Protein AF-A0A932DLP7-F1 (afdb_monomer)

Solvent-accessible surface area (backbone atoms only — not comparable to full-atom values): 13556 Å² total; per-residue (Å²): 136,81,79,80,58,64,69,58,54,54,52,51,51,52,52,53,52,51,52,51,51,54,50,54,59,55,58,71,73,50,57,70,72,57,52,52,51,51,50,51,51,50,52,62,72,65,51,74,86,67,74,68,81,69,73,77,69,66,77,50,87,76,89,66,70,76,40,69,65,71,87,50,63,60,15,23,23,24,28,38,20,37,74,95,52,72,75,40,82,43,27,8,14,30,36,40,44,44,96,88,66,51,67,30,37,39,28,36,31,73,52,45,76,41,67,88,34,87,92,49,36,61,57,35,38,34,35,22,57,49,97,50,92,69,64,77,42,44,25,76,42,67,57,63,80,59,37,66,64,85,48,99,76,38,58,78,22,48,28,32,36,30,35,54,77,60,91,68,65,71,76,54,47,41,47,62,34,92,79,48,65,71,48,43,52,33,49,31,33,35,20,21,11,49,43,45,100,84,49,50,46,51,67,42,45,29,32,27,66,42,70,59,97,35,46,75,45,62,50,58,80,56,90,81,57,77,90,43,37,37,13,9,35,28,24,30,66,52,43,30,20,36,38,51,65,76

Radius of gyration: 26.4 Å; Cα contacts (8 Å, |Δi|>4): 492; chains: 1; bounding box: 72×60×68 Å

Mean predicted aligned error: 11.77 Å

Sequence (246 aa):
MRPLNTLFIARALIAVLAVVALGLAGLSFLPAPALRSLVWIWLGLTTPHGRVAVRPDPPPTILAPRGPLPTGPGGVLEWAQNAGAPYQPRGCGFFLRLSNGAVIGVTTAHSVGDLGDPANTVERFAFGIVNSEGYLATFDTLYGPPGVPRTGDDLTVDFVLLRPDSPVDASLVLTPDPRGAPQPGERVSLFSGLGDSTGAPPVLAGTVQSVSATAVWALMDGSLYPGGMSGSPLVSQYTGQVVGMA

Structure (mmCIF, N/CA/C/O backbone):
data_AF-A0A932DLP7-F1
#
_entry.id   AF-A0A932DLP7-F1
#
loop_
_atom_site.group_PDB
_atom_site.id
_atom_site.type_symbol
_atom_site.label_atom_id
_atom_site.label_alt_id
_atom_site.label_comp_id
_atom_site.label_asym_id
_atom_site.label_entity_id
_atom_site.label_seq_id
_atom_site.pdbx_PDB_ins_code
_atom_site.Cartn_x
_atom_site.Cartn_y
_atom_site.Cartn_z
_atom_site.occupancy
_atom_site.B_iso_or_equiv
_atom_site.auth_seq_id
_atom_site.auth_comp_id
_atom_site.auth_asym_id
_atom_site.auth_atom_id
_atom_site.pdbx_PDB_model_num
ATOM 1 N N . MET A 1 1 ? 51.358 36.846 -43.756 1.00 55.31 1 MET A N 1
ATOM 2 C CA . MET A 1 1 ? 50.863 36.574 -42.388 1.00 55.31 1 MET A CA 1
ATOM 3 C C . MET A 1 1 ? 51.403 37.659 -41.468 1.00 55.31 1 MET A C 1
ATOM 5 O O . MET A 1 1 ? 52.612 37.837 -41.439 1.00 55.31 1 MET A O 1
ATOM 9 N N . ARG A 1 2 ? 50.544 38.452 -40.810 1.00 56.84 2 ARG A N 1
ATOM 10 C CA . ARG A 1 2 ? 50.999 39.459 -39.833 1.00 56.84 2 ARG A CA 1
ATOM 11 C C . ARG A 1 2 ? 51.282 38.753 -38.498 1.00 56.84 2 ARG A C 1
ATOM 13 O O . ARG A 1 2 ? 50.441 37.951 -38.095 1.00 56.84 2 ARG A O 1
ATOM 20 N N . PRO A 1 3 ? 52.421 39.005 -37.831 1.00 69.25 3 PRO A N 1
ATOM 21 C CA . PRO A 1 3 ? 52.702 38.405 -36.532 1.00 69.25 3 PRO A CA 1
ATOM 22 C C . PRO A 1 3 ? 51.660 38.874 -35.509 1.00 69.25 3 PRO A C 1
ATOM 24 O O . PRO A 1 3 ? 51.338 40.064 -35.451 1.00 69.25 3 PRO A O 1
ATOM 27 N N . LEU A 1 4 ? 51.108 37.937 -34.730 1.00 66.19 4 LEU A N 1
ATOM 28 C CA . LEU A 1 4 ? 50.216 38.263 -33.618 1.00 66.19 4 LEU A CA 1
ATOM 29 C C . LEU A 1 4 ? 50.974 39.183 -32.652 1.00 66.19 4 LEU A C 1
ATOM 31 O O . LEU A 1 4 ? 52.077 38.860 -32.215 1.00 66.19 4 LEU A O 1
ATOM 35 N N . ASN A 1 5 ? 50.390 40.337 -32.339 1.00 82.88 5 ASN A N 1
ATOM 36 C CA . ASN A 1 5 ? 51.001 41.326 -31.463 1.00 82.88 5 ASN A CA 1
ATOM 37 C C . ASN A 1 5 ? 51.067 40.765 -30.031 1.00 82.88 5 ASN A C 1
ATOM 39 O O . ASN A 1 5 ? 50.069 40.752 -29.313 1.00 82.88 5 ASN A O 1
ATOM 43 N N . THR A 1 6 ? 52.236 40.286 -29.615 1.00 79.94 6 THR A N 1
ATOM 44 C CA . THR A 1 6 ? 52.493 39.707 -28.284 1.00 79.94 6 THR A CA 1
ATOM 45 C C . THR A 1 6 ? 52.115 40.653 -27.144 1.00 79.94 6 THR A C 1
ATOM 47 O O . THR A 1 6 ? 51.658 40.198 -26.097 1.00 79.94 6 THR A O 1
ATOM 50 N N . LEU A 1 7 ? 52.195 41.970 -27.364 1.00 83.25 7 LEU A N 1
ATOM 51 C CA . LEU A 1 7 ? 51.753 42.978 -26.400 1.00 83.25 7 LEU A CA 1
ATOM 52 C C . LEU A 1 7 ? 50.230 42.954 -26.191 1.00 83.25 7 LEU A C 1
ATOM 54 O O . LEU A 1 7 ? 49.750 43.173 -25.080 1.00 83.25 7 LEU A O 1
ATOM 58 N N . PHE A 1 8 ? 49.464 42.674 -27.248 1.00 83.19 8 PHE A N 1
ATOM 59 C CA . PHE A 1 8 ? 48.008 42.551 -27.169 1.00 83.19 8 PHE A CA 1
ATOM 60 C C . PHE A 1 8 ? 47.603 41.300 -26.379 1.00 83.19 8 PHE A C 1
ATOM 62 O O . PHE A 1 8 ? 46.741 41.385 -25.509 1.00 83.19 8 PHE A O 1
ATOM 69 N N . ILE A 1 9 ? 48.286 40.171 -26.607 1.00 82.94 9 ILE A N 1
ATOM 70 C CA . ILE A 1 9 ? 48.051 38.920 -25.866 1.00 82.94 9 ILE A CA 1
ATOM 71 C C . ILE A 1 9 ? 48.357 39.108 -24.377 1.00 82.94 9 ILE A C 1
ATOM 73 O O . ILE A 1 9 ? 47.543 38.740 -23.534 1.00 82.94 9 ILE A O 1
ATOM 77 N N . ALA A 1 10 ? 49.495 39.725 -24.046 1.00 85.00 10 ALA A N 1
ATOM 78 C CA . ALA A 1 10 ? 49.877 39.968 -22.657 1.00 85.00 10 ALA A CA 1
ATOM 79 C C . ALA A 1 10 ? 48.859 40.861 -21.928 1.00 85.00 10 ALA A C 1
ATOM 81 O O . ALA A 1 10 ? 48.459 40.555 -20.807 1.00 85.00 10 ALA A O 1
ATOM 82 N N . ARG A 1 11 ? 48.378 41.931 -22.576 1.00 86.69 11 ARG A N 1
ATOM 83 C CA . ARG A 1 11 ? 47.350 42.818 -22.004 1.00 86.69 11 ARG A CA 1
ATOM 84 C C . ARG A 1 11 ? 46.012 42.110 -21.815 1.00 86.69 11 ARG A C 1
ATOM 86 O O . ARG A 1 11 ? 45.386 42.288 -20.774 1.00 86.69 11 ARG A O 1
ATOM 93 N N . ALA A 1 12 ? 45.597 41.298 -22.786 1.00 84.44 12 ALA A N 1
ATOM 94 C CA . ALA A 1 12 ? 44.379 40.504 -22.676 1.00 84.44 12 ALA A CA 1
ATOM 95 C C . ALA A 1 12 ? 44.473 39.493 -21.522 1.00 84.44 12 ALA A C 1
ATOM 97 O O . ALA A 1 12 ? 43.547 39.390 -20.722 1.00 84.44 12 ALA A O 1
ATOM 98 N N . LEU A 1 13 ? 45.611 38.809 -21.379 1.00 87.06 13 LEU A N 1
ATOM 99 C CA . LEU A 1 13 ? 45.831 37.847 -20.301 1.00 87.06 13 LEU A CA 1
ATOM 100 C C . LEU A 1 13 ? 45.807 38.518 -18.921 1.00 87.06 13 LEU A C 1
ATOM 102 O O . LEU A 1 13 ? 45.138 38.027 -18.016 1.00 87.06 13 LEU A O 1
ATOM 106 N N . ILE A 1 14 ? 46.485 39.660 -18.768 1.00 88.69 14 ILE A N 1
ATOM 107 C CA . ILE A 1 14 ? 46.484 40.428 -17.513 1.00 88.69 14 ILE A CA 1
ATOM 108 C C . ILE A 1 14 ? 45.064 40.883 -17.158 1.00 88.69 14 ILE A C 1
ATOM 110 O O . ILE A 1 14 ? 44.655 40.752 -16.006 1.00 88.69 14 ILE A O 1
ATOM 114 N N . ALA A 1 15 ? 44.294 41.368 -18.136 1.00 85.69 15 ALA A N 1
ATOM 115 C CA . ALA A 1 15 ? 42.910 41.778 -17.912 1.00 85.69 15 ALA A CA 1
ATOM 116 C C . ALA A 1 15 ? 42.029 40.604 -17.452 1.00 85.69 15 ALA A C 1
ATOM 118 O O . ALA A 1 15 ? 41.269 40.748 -16.496 1.00 85.69 15 ALA A O 1
ATOM 119 N N . VAL A 1 16 ? 42.169 39.426 -18.071 1.00 86.88 16 VAL A N 1
ATOM 120 C CA . VAL A 1 16 ? 41.437 38.214 -17.664 1.00 86.88 16 VAL A CA 1
ATOM 121 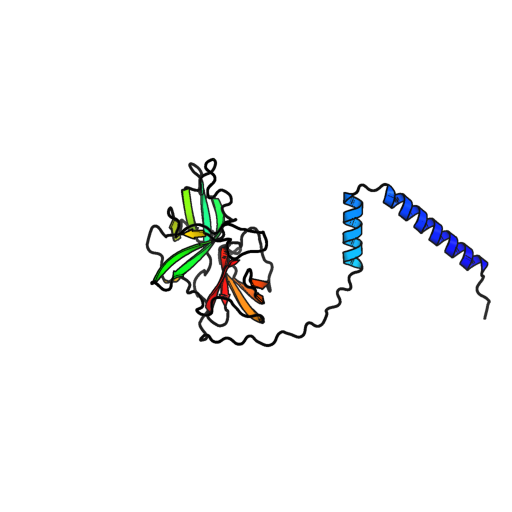C C . VAL A 1 16 ? 41.808 37.799 -16.240 1.00 86.88 16 VAL A C 1
ATOM 123 O O . VAL A 1 16 ? 40.920 37.555 -15.425 1.00 86.88 16 VAL A O 1
ATOM 126 N N . LEU A 1 17 ? 43.101 37.772 -15.906 1.00 86.00 17 LEU A N 1
ATOM 127 C CA . LEU A 1 17 ? 43.562 37.410 -14.563 1.00 86.00 17 LEU A CA 1
ATOM 128 C C . LEU A 1 17 ? 43.058 38.389 -13.494 1.00 86.00 17 LEU A C 1
ATOM 130 O O . LEU A 1 17 ? 42.655 37.954 -12.416 1.00 86.00 17 LEU A O 1
ATOM 134 N N . ALA A 1 18 ? 43.018 39.690 -13.796 1.00 84.50 18 ALA A N 1
ATOM 135 C CA . ALA A 1 18 ? 42.479 40.699 -12.887 1.00 84.50 18 ALA A CA 1
ATOM 136 C C . ALA A 1 18 ? 40.979 40.494 -12.614 1.00 84.50 18 ALA A C 1
ATOM 138 O O . ALA A 1 18 ? 40.544 40.579 -11.466 1.00 84.50 18 ALA A O 1
ATOM 139 N N . VAL A 1 19 ? 40.192 40.162 -13.644 1.00 85.06 19 VAL A N 1
ATOM 140 C CA . VAL A 1 19 ? 38.758 39.859 -13.495 1.00 85.06 19 VAL A CA 1
ATOM 141 C C . VAL A 1 19 ? 38.542 38.597 -12.656 1.00 85.06 19 VAL A C 1
ATOM 143 O O . VAL A 1 19 ? 37.695 38.597 -11.764 1.00 85.06 19 VAL A O 1
ATOM 146 N N . VAL A 1 20 ? 39.334 37.543 -12.882 1.00 83.69 20 VAL A N 1
ATOM 147 C CA . VAL A 1 20 ? 39.264 36.304 -12.087 1.00 83.69 20 VAL A CA 1
ATOM 148 C C . VAL A 1 20 ? 39.596 36.575 -10.619 1.00 83.69 20 VAL A C 1
ATOM 150 O O . VAL A 1 20 ? 38.863 36.132 -9.736 1.00 83.69 20 VAL A O 1
ATOM 153 N N . ALA A 1 21 ? 40.656 37.338 -10.344 1.00 83.31 21 ALA A N 1
ATOM 154 C CA . ALA A 1 21 ? 41.057 37.676 -8.981 1.00 83.31 21 ALA A CA 1
ATOM 155 C C . ALA A 1 21 ? 39.978 38.484 -8.239 1.00 83.31 21 ALA A C 1
ATOM 157 O O . ALA A 1 21 ? 39.668 38.179 -7.087 1.00 83.31 21 ALA A O 1
ATOM 158 N N . LEU A 1 22 ? 39.358 39.465 -8.905 1.00 84.75 22 LEU A N 1
ATOM 159 C CA . LEU A 1 22 ? 38.244 40.237 -8.343 1.00 84.75 22 LEU A CA 1
ATOM 160 C C . LEU A 1 22 ? 37.016 39.359 -8.069 1.00 84.75 22 LEU A C 1
ATOM 162 O O . LEU A 1 22 ? 36.380 39.508 -7.026 1.00 84.75 22 LEU A O 1
ATOM 166 N N . GLY A 1 23 ? 36.710 38.413 -8.960 1.00 78.75 23 GLY A N 1
ATOM 167 C CA . GLY A 1 23 ? 35.638 37.439 -8.752 1.00 78.75 23 GLY A CA 1
ATOM 168 C C . GLY A 1 23 ? 35.880 36.561 -7.522 1.00 78.75 23 GLY A C 1
ATOM 169 O O . GLY A 1 23 ? 34.995 36.427 -6.678 1.00 78.75 23 GLY A O 1
ATOM 170 N N . LEU A 1 24 ? 37.094 36.022 -7.376 1.00 78.50 24 LEU A N 1
ATOM 171 C CA . LEU A 1 24 ? 37.479 35.192 -6.229 1.00 78.50 24 LEU A CA 1
ATOM 172 C C . LEU A 1 24 ? 37.442 35.970 -4.905 1.00 78.50 24 LEU A C 1
ATOM 174 O O . LEU A 1 24 ? 36.955 35.443 -3.905 1.00 78.50 24 LEU A O 1
ATOM 178 N N . ALA A 1 25 ? 37.886 37.230 -4.903 1.00 81.06 25 ALA A N 1
ATOM 179 C CA . ALA A 1 25 ? 37.789 38.102 -3.734 1.00 81.06 25 ALA A CA 1
ATOM 180 C C . ALA A 1 25 ? 36.327 38.415 -3.366 1.00 81.06 25 ALA A C 1
ATOM 182 O O . ALA A 1 25 ? 35.976 38.416 -2.191 1.00 81.06 25 ALA A O 1
ATOM 183 N N . GLY A 1 26 ? 35.442 38.617 -4.347 1.00 77.12 26 GLY A N 1
ATOM 184 C CA . GLY A 1 26 ? 34.006 38.782 -4.094 1.00 77.12 26 GLY A CA 1
ATOM 185 C C . GLY A 1 26 ? 33.363 37.531 -3.484 1.00 77.12 26 GLY A C 1
ATOM 186 O O . GLY A 1 26 ? 32.574 37.628 -2.544 1.00 77.12 26 GLY A O 1
ATOM 187 N N . LEU A 1 27 ? 33.756 36.346 -3.960 1.00 72.31 27 LEU A N 1
ATOM 188 C CA . LEU A 1 27 ? 33.288 35.052 -3.451 1.00 72.31 27 LEU A CA 1
ATOM 189 C C . LEU A 1 27 ? 33.653 34.816 -1.977 1.00 72.31 27 LEU A C 1
ATOM 191 O O . LEU A 1 27 ? 32.876 34.180 -1.268 1.00 72.31 27 LEU A O 1
ATOM 195 N N . SER A 1 28 ? 34.773 35.360 -1.484 1.00 74.94 28 SER A N 1
ATOM 196 C CA . SER A 1 28 ? 35.167 35.217 -0.073 1.00 74.94 28 SER A CA 1
ATOM 197 C C . SER A 1 28 ? 34.323 36.031 0.915 1.00 74.94 28 SER A C 1
ATOM 199 O O . SER A 1 28 ? 34.391 35.772 2.113 1.00 74.94 28 SER A O 1
ATOM 201 N N . PHE A 1 29 ? 33.508 36.979 0.437 1.00 78.31 29 PHE A N 1
ATOM 202 C CA . PHE A 1 29 ? 32.575 37.746 1.276 1.00 78.31 29 PHE A CA 1
ATOM 203 C C . PHE A 1 29 ? 31.168 37.139 1.331 1.00 78.31 29 PHE A C 1
ATOM 205 O O . PHE A 1 29 ? 30.297 37.661 2.028 1.00 78.31 29 PHE A O 1
ATOM 212 N N . LEU A 1 30 ? 30.918 36.045 0.607 1.00 75.62 30 LEU A N 1
ATOM 213 C CA . LEU A 1 30 ? 29.622 35.382 0.634 1.00 75.62 30 LEU A CA 1
ATOM 214 C C . LEU A 1 30 ? 29.455 34.556 1.920 1.00 75.62 30 LEU A C 1
ATOM 216 O O . LEU A 1 30 ? 30.376 33.845 2.327 1.00 75.62 30 LEU A O 1
ATOM 220 N N . PRO A 1 31 ? 28.265 34.576 2.547 1.00 79.44 31 PRO A N 1
ATOM 221 C CA . PRO A 1 31 ? 27.983 33.699 3.673 1.00 79.44 31 PRO A CA 1
ATOM 222 C C . PRO A 1 31 ? 28.019 32.230 3.218 1.00 79.44 31 PRO A C 1
ATOM 224 O O . PRO A 1 31 ? 27.618 31.898 2.100 1.00 79.44 31 PRO A O 1
ATOM 227 N N . ALA A 1 32 ? 28.449 31.326 4.104 1.00 75.25 32 ALA A N 1
ATOM 228 C CA . ALA A 1 32 ? 28.561 29.885 3.841 1.00 75.25 32 ALA A CA 1
ATOM 229 C C . ALA A 1 32 ? 27.367 29.235 3.088 1.00 75.25 32 ALA A C 1
ATOM 231 O O . ALA A 1 32 ? 27.620 28.433 2.184 1.00 75.25 32 ALA A O 1
ATOM 232 N N . PRO A 1 33 ? 26.082 29.555 3.369 1.00 67.88 33 PRO A N 1
ATOM 233 C CA . PRO A 1 33 ? 24.958 29.014 2.592 1.00 67.88 33 PRO A CA 1
ATOM 234 C C . PRO A 1 33 ? 24.927 29.466 1.119 1.00 67.88 33 PRO A C 1
ATOM 236 O O . PRO A 1 33 ? 24.528 28.690 0.247 1.00 67.88 33 PRO A O 1
ATOM 239 N N . ALA A 1 34 ? 25.385 30.682 0.808 1.00 69.50 34 ALA A N 1
ATOM 240 C CA . ALA A 1 34 ? 25.452 31.185 -0.565 1.00 69.50 34 ALA A CA 1
ATOM 241 C C . ALA A 1 34 ? 26.578 30.503 -1.361 1.00 69.50 34 ALA A C 1
ATOM 243 O O . ALA A 1 34 ? 26.366 30.094 -2.502 1.00 69.50 34 ALA A O 1
ATOM 244 N N . LEU A 1 35 ? 27.738 30.282 -0.728 1.00 67.62 35 LEU A N 1
ATOM 245 C CA . LEU A 1 35 ? 28.832 29.487 -1.301 1.00 67.62 35 LEU A CA 1
ATOM 246 C C . LEU A 1 35 ? 28.391 28.048 -1.600 1.00 67.62 35 LEU A C 1
ATOM 248 O O . LEU A 1 35 ? 28.647 27.546 -2.691 1.00 67.62 35 LEU A O 1
ATOM 252 N N . ARG A 1 36 ? 27.660 27.406 -0.678 1.00 65.38 36 ARG A N 1
ATOM 253 C CA . ARG A 1 36 ? 27.093 26.063 -0.901 1.00 65.38 36 ARG A CA 1
ATOM 254 C C . ARG A 1 36 ? 26.144 26.032 -2.101 1.00 65.38 36 ARG A C 1
ATOM 256 O O . ARG A 1 36 ? 26.234 25.119 -2.912 1.00 65.38 36 ARG A O 1
ATOM 263 N N . SER A 1 37 ? 25.280 27.035 -2.241 1.00 68.56 37 SER A N 1
ATOM 264 C CA . SER A 1 37 ? 24.320 27.119 -3.352 1.00 68.56 37 SER A CA 1
ATOM 265 C C . SER A 1 37 ? 25.015 27.281 -4.710 1.00 68.56 37 SER A C 1
ATOM 267 O O . SER A 1 37 ? 24.650 26.614 -5.674 1.00 68.56 37 SER A O 1
ATOM 269 N N . LEU A 1 38 ? 26.065 28.105 -4.783 1.00 70.81 38 LEU A N 1
ATOM 270 C CA . LEU A 1 38 ? 26.861 28.280 -6.004 1.00 70.81 38 LEU A CA 1
ATOM 271 C C . LEU A 1 38 ? 27.639 27.018 -6.384 1.00 70.81 38 LEU A C 1
ATOM 273 O O . LEU A 1 38 ? 27.713 26.685 -7.564 1.00 70.81 38 LEU A O 1
ATOM 277 N N . VAL A 1 39 ? 28.173 26.294 -5.397 1.00 71.81 39 VAL A N 1
ATOM 278 C CA . VAL A 1 39 ? 28.826 24.995 -5.612 1.00 71.81 39 VAL A CA 1
ATOM 279 C C . VAL A 1 39 ? 27.833 23.988 -6.198 1.00 71.81 39 VAL A C 1
ATOM 281 O O . VAL A 1 39 ? 28.157 23.351 -7.196 1.00 71.81 39 VAL A O 1
ATOM 284 N N . TRP A 1 40 ? 26.608 23.903 -5.668 1.00 66.12 40 TRP A N 1
ATOM 285 C CA . TRP A 1 40 ? 25.555 23.038 -6.219 1.00 66.12 40 TRP A CA 1
ATOM 286 C C . TRP A 1 40 ? 25.142 23.417 -7.644 1.00 66.12 40 TRP A C 1
ATOM 288 O O . TRP A 1 40 ? 25.010 22.535 -8.489 1.00 66.12 40 TRP A O 1
ATOM 298 N N . ILE A 1 41 ? 24.994 24.712 -7.941 1.00 69.19 41 ILE A N 1
ATOM 299 C CA . ILE A 1 41 ? 24.690 25.195 -9.298 1.00 69.19 41 ILE A CA 1
ATOM 300 C C . ILE A 1 41 ? 25.826 24.833 -10.261 1.00 69.19 41 ILE A C 1
ATOM 302 O O . ILE A 1 41 ? 25.576 24.337 -11.357 1.00 69.19 41 ILE A O 1
ATOM 306 N N . TRP A 1 42 ? 27.079 25.033 -9.855 1.00 64.75 42 TRP A N 1
ATOM 307 C CA . TRP A 1 42 ? 28.239 24.725 -10.688 1.00 64.75 42 TRP A CA 1
ATOM 308 C C . TRP A 1 42 ? 28.410 23.216 -10.918 1.00 64.75 42 TRP A C 1
ATOM 310 O O . TRP A 1 42 ? 28.645 22.797 -12.049 1.00 64.75 42 TRP A O 1
ATOM 320 N N . LEU A 1 43 ? 28.210 22.383 -9.891 1.00 63.97 43 LEU A N 1
ATOM 321 C CA . LEU A 1 43 ? 28.152 20.920 -10.023 1.00 63.97 43 LEU A CA 1
ATOM 322 C C . LEU A 1 43 ? 26.988 20.465 -10.918 1.00 63.97 43 LEU A C 1
ATOM 324 O O . LEU A 1 43 ? 27.165 19.555 -11.726 1.00 63.97 43 LEU A O 1
ATOM 328 N N . GLY A 1 44 ? 25.827 21.119 -10.842 1.00 58.03 44 GLY A N 1
ATOM 329 C CA . GLY A 1 44 ? 24.681 20.841 -11.715 1.00 58.03 44 GLY A CA 1
ATOM 330 C C . GLY A 1 44 ? 24.914 21.228 -13.180 1.00 58.03 44 GLY A C 1
ATOM 331 O O . GLY A 1 44 ? 24.435 20.543 -14.076 1.00 58.03 44 GLY A O 1
ATOM 332 N N . LEU A 1 45 ? 25.683 22.291 -13.435 1.00 62.31 45 LEU A N 1
ATOM 333 C CA . LEU A 1 45 ? 26.016 22.762 -14.787 1.00 62.31 45 LEU A CA 1
ATOM 334 C C . LEU A 1 45 ? 27.197 22.014 -15.424 1.00 62.31 45 LEU A C 1
ATOM 336 O O . LEU A 1 45 ? 27.315 21.993 -16.648 1.00 62.31 45 LEU A O 1
ATOM 340 N N . THR A 1 46 ? 28.090 21.433 -14.618 1.00 56.88 46 THR A N 1
ATOM 341 C CA . THR A 1 46 ? 29.301 20.740 -15.097 1.00 56.88 46 THR A CA 1
ATOM 342 C C . THR A 1 46 ? 29.182 19.226 -15.096 1.00 56.88 46 THR A C 1
ATOM 344 O O . THR A 1 46 ? 30.007 18.567 -15.728 1.00 56.88 46 THR A O 1
ATOM 347 N N . THR A 1 47 ? 28.162 18.657 -14.448 1.00 50.62 47 THR A N 1
ATOM 348 C CA . THR A 1 47 ? 27.828 17.247 -14.638 1.00 50.62 47 THR A CA 1
ATOM 349 C C . THR A 1 47 ? 27.322 17.079 -16.064 1.00 50.62 47 THR A C 1
ATOM 351 O O . THR A 1 47 ? 26.246 17.585 -16.400 1.00 50.62 47 THR A O 1
ATOM 354 N N . PRO A 1 48 ? 28.057 16.367 -16.939 1.00 50.69 48 PRO A N 1
ATOM 355 C CA . PRO A 1 48 ? 27.502 16.003 -18.221 1.00 50.69 48 PRO A CA 1
ATOM 356 C C . PRO A 1 48 ? 26.230 15.228 -17.900 1.00 50.69 48 PRO A C 1
ATOM 358 O O . PRO A 1 48 ? 26.294 14.173 -17.270 1.00 50.69 48 PRO A O 1
ATOM 361 N N . HIS A 1 49 ? 25.075 15.705 -18.360 1.00 50.59 49 HIS A N 1
ATOM 362 C CA . HIS A 1 49 ? 23.897 14.856 -18.530 1.00 50.59 49 HIS A CA 1
ATOM 363 C C . HIS A 1 49 ? 24.164 13.905 -19.706 1.00 50.59 49 HIS A C 1
ATOM 365 O O . HIS A 1 49 ? 23.390 13.799 -20.658 1.00 50.59 49 HIS A O 1
ATOM 371 N N . GLY A 1 50 ? 25.327 13.249 -19.671 1.00 46.97 50 GLY A N 1
ATOM 372 C CA . GLY A 1 50 ? 25.641 12.110 -20.483 1.00 46.97 50 GLY A CA 1
ATOM 373 C C . GLY A 1 50 ? 24.622 11.078 -20.079 1.00 46.97 50 GLY A C 1
ATOM 374 O O . GLY A 1 50 ? 24.735 10.457 -19.025 1.00 46.97 50 GLY A O 1
ATOM 375 N N . ARG A 1 51 ? 23.595 10.941 -20.915 1.00 49.91 51 ARG A N 1
ATOM 376 C CA . ARG A 1 51 ? 22.814 9.723 -21.016 1.00 49.91 51 ARG A CA 1
ATOM 377 C C . ARG A 1 51 ? 23.829 8.620 -21.278 1.00 49.91 51 ARG A C 1
ATOM 379 O O . ARG A 1 51 ? 24.147 8.326 -22.427 1.00 49.91 51 ARG A O 1
ATOM 386 N N . VAL A 1 52 ? 24.391 8.050 -20.213 1.00 51.81 52 VAL A N 1
ATOM 387 C CA . VAL A 1 52 ? 24.922 6.700 -20.281 1.00 51.81 52 VAL A CA 1
ATOM 388 C C . VAL A 1 52 ? 23.745 5.924 -20.835 1.00 51.81 52 VAL A C 1
ATOM 390 O O . VAL A 1 52 ? 22.668 5.934 -20.238 1.00 51.81 52 VAL A O 1
ATOM 393 N N . ALA A 1 53 ? 23.896 5.391 -22.044 1.00 51.25 53 ALA A N 1
ATOM 394 C CA . ALA A 1 53 ? 22.930 4.464 -22.588 1.00 51.25 53 ALA A CA 1
ATOM 395 C C . ALA A 1 53 ? 22.958 3.261 -21.645 1.00 51.25 53 ALA A C 1
ATOM 397 O O . ALA A 1 53 ? 23.786 2.364 -21.793 1.00 51.25 53 ALA A O 1
ATOM 398 N N . VAL A 1 54 ? 22.138 3.316 -20.595 1.00 59.69 54 VAL A N 1
ATOM 399 C CA . VAL A 1 54 ? 21.930 2.201 -19.689 1.00 59.69 54 VAL A CA 1
ATOM 400 C C . VAL A 1 54 ? 21.358 1.125 -20.586 1.00 59.69 54 VAL A C 1
ATOM 402 O O . VAL A 1 54 ? 20.298 1.304 -21.190 1.00 59.69 54 VAL A O 1
ATOM 405 N N . ARG A 1 55 ? 22.129 0.053 -20.775 1.00 60.88 55 ARG A N 1
ATOM 406 C CA . ARG A 1 55 ? 21.618 -1.132 -21.446 1.00 60.88 55 ARG A CA 1
ATOM 407 C C . ARG A 1 55 ? 20.330 -1.497 -20.705 1.00 60.88 55 ARG A C 1
ATOM 409 O O . ARG A 1 55 ? 20.407 -1.614 -19.485 1.00 60.88 55 ARG A O 1
ATOM 416 N N . PRO A 1 56 ? 19.181 -1.622 -21.391 1.00 65.00 56 PRO A N 1
ATOM 417 C CA . PRO A 1 56 ? 17.963 -2.015 -20.709 1.00 65.00 56 PRO A CA 1
ATOM 418 C C . PRO A 1 56 ? 18.238 -3.330 -19.990 1.00 65.00 56 PRO A C 1
ATOM 420 O O . PRO A 1 56 ? 18.837 -4.241 -20.580 1.00 65.00 56 PRO A O 1
ATOM 423 N N . ASP A 1 57 ? 17.860 -3.385 -18.716 1.00 67.75 57 ASP A N 1
ATOM 424 C CA . ASP A 1 57 ? 17.968 -4.610 -17.942 1.00 67.75 57 ASP A CA 1
ATOM 425 C C . ASP A 1 57 ? 17.252 -5.735 -18.699 1.00 67.75 57 ASP A C 1
ATOM 427 O O . ASP A 1 57 ? 16.259 -5.485 -19.402 1.00 67.75 57 ASP A O 1
ATOM 431 N N . PRO A 1 58 ? 17.772 -6.974 -18.638 1.00 76.50 58 PRO A N 1
ATOM 432 C CA . PRO A 1 58 ? 17.064 -8.096 -19.227 1.00 76.50 58 PRO A CA 1
ATOM 433 C C . PRO A 1 58 ? 15.636 -8.142 -18.661 1.00 76.50 58 PRO A C 1
ATOM 435 O O . PRO A 1 58 ? 15.438 -7.813 -17.489 1.00 76.50 58 PRO A O 1
ATOM 438 N N . PRO A 1 59 ? 14.638 -8.553 -19.464 1.00 81.38 59 PRO A N 1
ATOM 439 C CA . PRO A 1 59 ? 13.279 -8.698 -18.967 1.00 81.38 59 PRO A CA 1
ATOM 440 C C . PRO A 1 59 ? 13.243 -9.572 -17.704 1.00 81.38 59 PRO A C 1
ATOM 442 O O . PRO A 1 59 ? 13.974 -10.569 -17.636 1.00 81.38 59 PRO A O 1
ATOM 445 N N . PRO A 1 60 ? 12.390 -9.243 -16.721 1.00 87.25 60 PRO A N 1
ATOM 446 C CA . PRO A 1 60 ? 12.258 -10.046 -15.515 1.00 87.25 60 PRO A CA 1
ATOM 447 C C . PRO A 1 60 ? 11.780 -11.461 -15.858 1.00 87.25 60 PRO A C 1
ATOM 449 O O . PRO A 1 60 ? 10.960 -11.670 -16.755 1.00 87.25 60 PRO A O 1
ATOM 452 N N . THR A 1 61 ? 12.263 -12.446 -15.106 1.00 90.62 61 THR A N 1
ATOM 453 C CA . THR A 1 61 ? 11.807 -13.837 -15.205 1.00 90.62 61 THR A CA 1
ATOM 454 C C . THR A 1 61 ? 10.687 -14.075 -14.200 1.00 90.62 61 THR A C 1
ATOM 456 O O . THR A 1 61 ? 10.913 -14.520 -13.074 1.00 90.62 61 THR A O 1
ATOM 459 N N . ILE A 1 62 ? 9.452 -13.776 -14.593 1.00 89.69 62 ILE A N 1
ATOM 460 C CA . ILE A 1 62 ? 8.303 -13.896 -13.694 1.00 89.69 62 ILE A CA 1
ATOM 461 C C . ILE A 1 62 ? 7.807 -15.348 -13.653 1.00 89.69 62 ILE A C 1
ATOM 463 O O . ILE A 1 62 ? 7.340 -15.883 -14.654 1.00 89.69 62 ILE A O 1
ATOM 467 N N . LEU A 1 63 ? 7.895 -15.974 -12.475 1.00 87.12 63 LEU A N 1
ATOM 468 C CA . LEU A 1 63 ? 7.488 -17.371 -12.241 1.00 87.12 63 LEU A CA 1
ATOM 469 C C . LEU A 1 63 ? 6.036 -17.526 -11.754 1.00 87.12 63 LEU A C 1
ATOM 471 O O . LEU A 1 63 ? 5.598 -18.634 -11.456 1.00 87.12 63 LEU A O 1
ATOM 475 N N . ALA A 1 64 ? 5.293 -16.424 -11.649 1.00 89.88 64 ALA A N 1
ATOM 476 C CA . ALA A 1 64 ? 3.883 -16.435 -11.281 1.00 89.88 64 ALA A CA 1
ATOM 477 C C . ALA A 1 64 ? 2.982 -16.496 -12.532 1.00 89.88 64 ALA A C 1
ATOM 479 O O . ALA A 1 64 ? 3.409 -16.108 -13.625 1.00 89.88 64 ALA A O 1
ATOM 480 N N . PRO A 1 65 ? 1.727 -16.958 -12.408 1.00 89.00 65 PRO A N 1
ATOM 481 C CA . PRO A 1 65 ? 0.736 -16.809 -13.466 1.00 89.00 65 PRO A CA 1
ATOM 482 C C . PRO A 1 65 ? 0.419 -15.336 -13.732 1.00 89.00 65 PRO A C 1
ATOM 484 O O . PRO A 1 65 ? 0.405 -14.511 -12.819 1.00 89.00 65 PRO A O 1
ATOM 487 N N . ARG A 1 66 ? 0.116 -15.015 -14.990 1.00 94.19 66 ARG A N 1
ATOM 488 C CA . ARG A 1 66 ? -0.423 -13.704 -15.354 1.00 94.19 66 ARG A CA 1
ATOM 489 C C . ARG A 1 66 ? -1.821 -13.531 -14.749 1.00 94.19 66 ARG A C 1
ATOM 491 O O . ARG A 1 66 ? -2.614 -14.471 -14.787 1.00 94.19 66 ARG A O 1
ATOM 498 N N . GLY A 1 67 ? -2.139 -12.332 -14.273 1.00 92.81 67 GLY A N 1
ATOM 499 C CA . GLY A 1 67 ? -3.456 -11.995 -13.731 1.00 92.81 67 GLY A CA 1
ATOM 500 C C . GLY A 1 67 ? -3.953 -10.622 -14.193 1.00 92.81 67 GLY A C 1
ATOM 501 O O . GLY A 1 67 ? -3.181 -9.841 -14.756 1.00 92.81 67 GLY A O 1
ATOM 502 N N . PRO A 1 68 ? -5.257 -10.337 -14.036 1.00 93.69 68 PRO A N 1
ATOM 503 C CA . PRO A 1 68 ? -5.816 -9.027 -14.337 1.00 93.69 68 PRO A CA 1
ATOM 504 C C . PRO A 1 68 ? -5.410 -8.009 -13.268 1.00 93.69 68 PRO A C 1
ATOM 506 O O . PRO A 1 68 ? -5.314 -8.347 -12.091 1.00 93.69 68 PRO A O 1
ATOM 509 N N . LEU A 1 69 ? -5.229 -6.750 -13.667 1.00 92.62 69 LEU A N 1
ATOM 510 C CA . LEU A 1 69 ? -5.099 -5.656 -12.706 1.00 92.62 69 LEU A CA 1
ATOM 511 C C . LEU A 1 69 ? -6.387 -5.504 -11.868 1.00 92.62 69 LEU A C 1
ATOM 513 O O . LEU A 1 69 ? -7.473 -5.803 -12.378 1.00 92.62 69 LEU A O 1
ATOM 517 N N . PRO A 1 70 ? -6.290 -5.008 -10.618 1.00 90.44 70 PRO A N 1
ATOM 518 C CA . PRO A 1 70 ? -7.458 -4.663 -9.815 1.00 90.44 70 PRO A CA 1
ATOM 519 C C . PRO A 1 70 ? -8.391 -3.705 -10.565 1.00 90.44 70 PRO A C 1
ATOM 521 O O . PRO A 1 70 ? -7.938 -2.727 -11.156 1.00 90.44 70 PRO A O 1
ATOM 524 N N . THR A 1 71 ? -9.694 -3.989 -10.545 1.00 85.44 71 THR A N 1
ATOM 525 C CA . THR A 1 71 ? -10.725 -3.151 -11.187 1.00 85.44 71 THR A CA 1
ATOM 526 C C . THR A 1 71 ? -11.298 -2.087 -10.252 1.00 85.44 71 THR A C 1
ATOM 528 O O . THR A 1 71 ? -11.966 -1.166 -10.712 1.00 85.44 71 THR A O 1
ATOM 531 N N . GLY A 1 72 ? -11.092 -2.250 -8.942 1.00 83.00 72 GLY A N 1
ATOM 532 C CA . GLY A 1 72 ? -11.469 -1.283 -7.916 1.00 83.00 72 GLY A CA 1
ATOM 533 C C . GLY A 1 72 ? -10.406 -0.195 -7.714 1.00 83.00 72 GLY A C 1
ATOM 534 O O . GLY A 1 72 ? -9.422 -0.147 -8.451 1.00 83.00 72 GLY A O 1
ATOM 535 N N . PRO A 1 73 ? -10.567 0.657 -6.687 1.00 84.69 73 PRO A N 1
ATOM 536 C CA . PRO A 1 73 ? -9.653 1.771 -6.429 1.00 84.69 73 PRO A CA 1
ATOM 537 C C . PRO A 1 73 ? -8.221 1.308 -6.116 1.00 84.69 73 PRO A C 1
ATOM 539 O O . PRO A 1 73 ? -7.275 2.052 -6.354 1.00 84.69 73 PRO A O 1
ATOM 542 N N . GLY A 1 74 ? -8.044 0.072 -5.631 1.00 87.50 74 GLY A N 1
ATOM 543 C CA . GLY A 1 74 ? -6.747 -0.516 -5.290 1.00 87.50 74 GLY A CA 1
ATOM 544 C C . GLY A 1 74 ? -6.157 0.078 -4.010 1.00 87.50 74 GLY A C 1
ATOM 545 O O . GLY A 1 74 ? -5.966 -0.651 -3.042 1.00 87.50 74 GLY A O 1
ATOM 546 N N . GLY A 1 75 ? -5.930 1.391 -3.993 1.00 93.25 75 GLY A N 1
ATOM 547 C CA . GLY A 1 75 ? -5.576 2.186 -2.820 1.00 93.25 75 GLY A CA 1
ATOM 548 C C . GLY A 1 75 ? -6.733 3.063 -2.340 1.00 93.25 75 GLY A C 1
ATOM 549 O O . GLY A 1 75 ? -7.679 3.345 -3.074 1.00 93.25 75 GLY A O 1
ATOM 550 N N . VAL A 1 76 ? -6.668 3.482 -1.082 1.00 95.06 76 VAL A N 1
ATOM 551 C CA . VAL A 1 76 ? -7.683 4.293 -0.390 1.00 95.06 76 VAL A CA 1
ATOM 552 C C . VAL A 1 76 ? -7.000 5.367 0.449 1.00 95.06 76 VAL A C 1
ATOM 554 O O . VAL A 1 76 ? -5.832 5.225 0.801 1.00 95.06 76 VAL A O 1
ATOM 557 N N . LEU A 1 77 ? -7.697 6.462 0.745 1.00 94.94 77 LEU A N 1
ATOM 558 C CA . LEU A 1 77 ? -7.172 7.532 1.587 1.00 94.94 77 LEU A CA 1
ATOM 559 C C . LEU A 1 77 ? -7.190 7.091 3.055 1.00 94.94 77 LEU A C 1
ATOM 561 O O . LEU A 1 77 ? -8.218 6.619 3.550 1.00 94.94 77 LEU A O 1
ATOM 565 N N . GLU A 1 78 ? -6.068 7.273 3.744 1.00 96.00 78 GLU A N 1
ATOM 566 C CA . GLU A 1 78 ? -5.939 7.049 5.179 1.00 96.00 78 GLU A CA 1
ATOM 567 C C . GLU A 1 78 ? -6.340 8.300 5.957 1.00 96.00 78 GLU A C 1
ATOM 569 O O . GLU A 1 78 ? -5.839 9.403 5.717 1.00 96.00 78 GLU A O 1
ATOM 574 N N . TRP A 1 79 ? -7.175 8.086 6.966 1.00 95.94 79 TRP A N 1
ATOM 575 C CA . TRP A 1 79 ? -7.510 9.050 7.996 1.00 95.94 79 TRP A CA 1
ATOM 576 C C . TRP A 1 79 ? -7.104 8.512 9.363 1.00 95.94 79 TRP A C 1
ATOM 578 O O . TRP A 1 79 ? -7.318 7.337 9.654 1.00 95.94 79 TRP A O 1
ATOM 588 N N . ALA A 1 80 ? -6.607 9.389 10.230 1.00 95.69 80 ALA A N 1
ATOM 589 C CA . ALA A 1 80 ? -6.387 9.079 11.638 1.00 95.69 80 ALA A CA 1
ATOM 590 C C . ALA A 1 80 ? -7.108 10.088 12.527 1.00 95.69 80 ALA A C 1
ATOM 592 O O . ALA A 1 80 ? -7.233 11.268 12.184 1.00 95.69 80 ALA A O 1
ATOM 593 N N . GLN A 1 81 ? -7.576 9.609 13.671 1.00 96.12 81 GLN A N 1
ATOM 594 C CA . GLN A 1 81 ? -8.213 10.399 14.705 1.00 96.12 81 GLN A CA 1
ATOM 595 C C . GLN A 1 81 ? -7.392 10.303 15.985 1.00 96.12 81 GLN A C 1
ATOM 597 O O . GLN A 1 81 ? -7.232 9.223 16.558 1.00 96.12 81 GLN A O 1
ATOM 602 N N . ASN A 1 82 ? -6.911 11.453 16.441 1.00 94.25 82 ASN A N 1
ATOM 603 C CA . ASN A 1 82 ? -6.262 11.588 17.737 1.00 94.25 82 ASN A CA 1
ATOM 604 C C . ASN A 1 82 ? -7.336 11.852 18.810 1.00 94.25 82 ASN A C 1
ATOM 606 O O . ASN A 1 82 ? -8.428 12.336 18.490 1.00 94.25 82 ASN A O 1
ATOM 610 N N . ALA A 1 83 ? -7.034 11.552 20.073 1.00 90.56 83 ALA A N 1
ATOM 611 C CA . ALA A 1 83 ? -7.979 11.685 21.182 1.00 90.56 83 ALA A CA 1
ATOM 612 C C . ALA A 1 83 ? -8.653 13.070 21.229 1.00 90.56 83 ALA A C 1
ATOM 614 O O . ALA A 1 83 ? -7.998 14.108 21.336 1.00 90.56 83 ALA A O 1
ATOM 615 N N . GLY A 1 84 ? -9.986 13.088 21.131 1.00 89.62 84 GLY A N 1
ATOM 616 C CA . GLY A 1 84 ? -10.794 14.315 21.158 1.00 89.62 84 GLY A CA 1
ATOM 617 C C . GLY A 1 84 ? -10.706 15.211 19.910 1.00 89.62 84 GLY A C 1
ATOM 618 O O . GLY A 1 84 ? -11.326 16.274 19.891 1.00 89.62 84 GLY A O 1
ATOM 619 N N . ALA A 1 85 ? -9.979 14.804 18.866 1.00 93.81 85 ALA A N 1
ATOM 620 C CA . ALA A 1 85 ? -9.850 15.531 17.603 1.00 93.81 85 ALA A CA 1
ATOM 621 C C . ALA A 1 85 ? -10.781 14.957 16.511 1.00 93.81 85 ALA A C 1
ATOM 623 O O . ALA A 1 85 ? -11.250 13.822 16.627 1.00 93.81 85 ALA A O 1
ATOM 624 N N . PRO A 1 86 ? -11.077 15.707 15.431 1.00 94.94 86 PRO A N 1
ATOM 625 C CA . PRO A 1 86 ? -11.688 15.132 14.233 1.00 94.94 86 PRO A CA 1
ATOM 626 C C . PRO A 1 86 ? -10.684 14.265 13.455 1.00 94.94 86 PRO A C 1
ATOM 628 O O . PRO A 1 86 ? -9.472 14.410 13.617 1.00 94.94 86 PRO A O 1
ATOM 631 N N . TYR A 1 87 ? -11.191 13.410 12.562 1.00 95.00 87 TYR A N 1
ATOM 632 C CA . TYR A 1 87 ? -10.355 12.693 11.597 1.00 95.00 87 TYR A CA 1
ATOM 633 C C . TYR A 1 87 ? -9.575 13.664 10.705 1.00 95.00 87 TYR A C 1
ATOM 635 O O . TYR A 1 87 ? -10.125 14.644 10.197 1.00 95.00 87 TYR A O 1
ATOM 643 N N . GLN A 1 88 ? -8.305 13.348 10.470 1.00 93.88 88 GLN A N 1
ATOM 644 C CA . GLN A 1 88 ? -7.420 14.079 9.567 1.00 93.88 88 GLN A CA 1
ATOM 645 C C . GLN A 1 88 ? -6.812 13.126 8.537 1.00 93.88 88 GLN A C 1
ATOM 647 O O . GLN A 1 88 ? -6.480 11.996 8.904 1.00 93.88 88 GLN A O 1
ATOM 652 N N . PRO A 1 89 ? -6.645 13.556 7.275 1.00 93.19 89 PRO A N 1
ATOM 653 C CA . PRO A 1 89 ? -5.981 12.737 6.274 1.00 93.19 89 PRO A CA 1
ATOM 654 C C . PRO A 1 89 ? -4.492 12.626 6.619 1.00 93.19 89 PRO A C 1
ATOM 656 O O . PRO A 1 89 ? -3.858 13.625 6.969 1.00 93.19 89 PRO A O 1
ATOM 659 N N . ARG A 1 90 ? -3.940 11.414 6.540 1.00 93.12 90 ARG A N 1
ATOM 660 C CA . ARG A 1 90 ? -2.547 11.116 6.926 1.00 93.12 90 ARG A CA 1
ATOM 661 C C . ARG A 1 90 ? -1.707 10.539 5.794 1.00 93.12 90 ARG A C 1
ATOM 663 O O . ARG A 1 90 ? -0.514 10.813 5.727 1.00 93.12 90 ARG A O 1
ATOM 670 N N . GLY A 1 91 ? -2.330 9.793 4.892 1.00 93.75 91 GLY A N 1
ATOM 671 C CA . GLY A 1 91 ? -1.636 9.084 3.827 1.00 93.75 91 GLY A CA 1
ATOM 672 C C . GLY A 1 91 ? -2.608 8.286 2.974 1.00 93.75 91 GLY A C 1
ATOM 673 O O . GLY A 1 91 ? -3.772 8.655 2.821 1.00 93.75 91 GLY A O 1
ATOM 674 N N . CYS A 1 92 ? -2.134 7.177 2.435 1.00 95.69 92 CYS A N 1
ATOM 675 C CA . CYS A 1 92 ? -2.914 6.183 1.719 1.00 95.69 92 CYS A CA 1
ATOM 676 C C . CYS A 1 92 ? -2.829 4.835 2.438 1.00 95.69 92 CYS A C 1
ATOM 678 O O . CYS A 1 92 ? -1.970 4.607 3.274 1.00 95.69 92 CYS A O 1
ATOM 680 N N . GLY A 1 93 ? -3.702 3.914 2.068 1.00 96.56 93 GLY A N 1
ATOM 681 C CA . GLY A 1 93 ? -3.637 2.533 2.506 1.00 96.56 93 GLY A CA 1
ATOM 682 C C . GLY A 1 93 ? -4.338 1.615 1.522 1.00 96.56 93 GLY A C 1
ATOM 683 O O . GLY A 1 93 ? -4.752 2.032 0.437 1.00 96.56 93 GLY A O 1
ATOM 684 N N . PHE A 1 94 ? -4.480 0.350 1.894 1.00 97.75 94 PHE A N 1
ATOM 685 C CA . PHE A 1 94 ? -5.232 -0.643 1.129 1.00 97.75 94 PHE A CA 1
ATOM 686 C C . PHE A 1 94 ? -5.643 -1.824 2.003 1.00 97.75 94 PHE A C 1
ATOM 688 O O . PHE A 1 94 ? -5.130 -2.018 3.106 1.00 97.75 94 PHE A O 1
ATOM 695 N N . PHE A 1 95 ? -6.568 -2.636 1.494 1.00 98.19 95 PHE A N 1
ATOM 696 C CA . PHE A 1 95 ? -6.950 -3.889 2.132 1.00 98.19 95 PHE A CA 1
ATOM 697 C C . PHE A 1 95 ? -6.195 -5.056 1.507 1.00 98.19 95 PHE A C 1
ATOM 699 O O . PHE A 1 95 ? -6.148 -5.190 0.284 1.00 98.19 95 PHE A O 1
ATOM 706 N N . LEU A 1 96 ? -5.648 -5.936 2.341 1.00 98.00 96 LEU A N 1
ATOM 707 C CA . LEU A 1 96 ? -4.875 -7.095 1.903 1.00 98.00 96 LEU A CA 1
ATOM 708 C C . LEU A 1 96 ? -5.440 -8.381 2.506 1.00 98.00 96 LEU A C 1
ATOM 710 O O . LEU A 1 96 ? -5.696 -8.455 3.710 1.00 98.00 96 LEU A O 1
ATOM 714 N N . ARG A 1 97 ? -5.606 -9.413 1.673 1.00 97.62 97 ARG A N 1
ATOM 715 C CA . ARG A 1 97 ? -5.939 -10.766 2.131 1.00 97.62 97 ARG A CA 1
ATOM 716 C C . ARG A 1 97 ? -4.675 -11.530 2.503 1.00 97.62 97 ARG A C 1
ATOM 718 O O . ARG A 1 97 ? -3.808 -11.758 1.664 1.00 97.62 97 ARG A O 1
ATOM 725 N N . LEU A 1 98 ? -4.603 -11.985 3.745 1.00 95.38 98 LEU A N 1
ATOM 726 C CA . LEU A 1 98 ? -3.547 -12.862 4.234 1.00 95.38 98 LEU A CA 1
ATOM 727 C C . LEU A 1 98 ? -3.779 -14.314 3.792 1.00 95.38 98 LEU A C 1
ATOM 729 O O . LEU A 1 98 ? -4.890 -14.714 3.444 1.00 95.38 98 LEU A O 1
ATOM 733 N N . SER A 1 99 ? -2.730 -15.137 3.856 1.00 93.06 99 SER A N 1
ATOM 734 C CA . SER A 1 99 ? -2.782 -16.558 3.474 1.00 93.06 99 SER A CA 1
ATOM 735 C C . SER A 1 99 ? -3.755 -17.392 4.315 1.00 93.06 99 SER A C 1
ATOM 737 O O . SER A 1 99 ? -4.281 -18.391 3.835 1.00 93.06 99 SER A O 1
ATOM 739 N N . ASN A 1 100 ? -4.038 -16.966 5.549 1.00 94.50 100 ASN A N 1
ATOM 740 C CA . ASN A 1 100 ? -5.049 -17.572 6.419 1.00 94.50 100 ASN A CA 1
ATOM 741 C C . ASN A 1 100 ? -6.487 -17.092 6.117 1.00 94.50 100 ASN A C 1
ATOM 743 O O . ASN A 1 100 ? -7.410 -17.452 6.843 1.00 94.50 100 ASN A O 1
ATOM 747 N N . GLY A 1 101 ? -6.678 -16.263 5.086 1.00 95.69 101 GLY A N 1
ATOM 748 C CA . GLY A 1 101 ? -7.967 -15.704 4.680 1.00 95.69 101 GLY A CA 1
ATOM 749 C C . GLY A 1 101 ? -8.378 -14.424 5.410 1.00 95.69 101 GLY A C 1
ATOM 750 O O . GLY A 1 101 ? -9.364 -13.808 5.006 1.00 95.69 101 GLY A O 1
ATOM 751 N N . ALA A 1 102 ? -7.642 -13.991 6.440 1.00 97.06 102 ALA A N 1
ATOM 752 C CA . ALA A 1 102 ? -7.930 -12.740 7.136 1.00 97.06 102 ALA A CA 1
ATOM 753 C C . ALA A 1 102 ? -7.737 -11.532 6.208 1.00 97.06 102 ALA A C 1
ATOM 755 O O . ALA A 1 102 ? -6.852 -11.532 5.352 1.00 97.06 102 ALA A O 1
ATOM 756 N N . VAL A 1 103 ? -8.549 -10.494 6.402 1.00 98.25 103 VAL A N 1
ATOM 757 C CA . VAL A 1 103 ? -8.421 -9.210 5.705 1.00 98.25 103 VAL A CA 1
ATOM 758 C C . VAL A 1 103 ? -7.925 -8.171 6.699 1.00 98.25 103 VAL A C 1
ATOM 760 O O . VAL A 1 103 ? -8.482 -8.047 7.789 1.00 98.25 103 VAL A O 1
ATOM 763 N N . ILE A 1 104 ? -6.881 -7.442 6.318 1.00 98.25 104 ILE A N 1
ATOM 764 C CA . ILE A 1 104 ? -6.287 -6.372 7.121 1.00 98.25 104 ILE A CA 1
ATOM 765 C C . ILE A 1 104 ? -6.223 -5.075 6.318 1.00 98.25 104 ILE A C 1
ATOM 767 O O . ILE A 1 104 ? -6.155 -5.114 5.089 1.00 98.25 104 ILE A O 1
ATOM 771 N N . GLY A 1 105 ? -6.232 -3.940 7.012 1.00 98.25 105 GLY A N 1
ATOM 772 C CA . GLY A 1 105 ? -5.772 -2.671 6.456 1.00 98.25 105 GLY A CA 1
ATOM 773 C C . GLY A 1 105 ? -4.249 -2.579 6.544 1.00 98.25 105 GLY A C 1
ATOM 774 O O . GLY A 1 105 ? -3.657 -3.069 7.507 1.00 98.25 105 GLY A O 1
ATOM 775 N N . VAL A 1 106 ? -3.620 -1.975 5.543 1.00 97.62 106 VAL A N 1
ATOM 776 C CA . VAL A 1 106 ? -2.174 -1.737 5.486 1.00 97.62 106 VAL A CA 1
ATOM 777 C C . VAL A 1 106 ? -1.938 -0.265 5.154 1.00 97.62 106 VAL A C 1
ATOM 779 O O . VAL A 1 106 ? -2.588 0.262 4.252 1.00 97.62 106 VAL A O 1
ATOM 782 N N . THR A 1 107 ? -1.043 0.382 5.895 1.00 96.06 107 THR A N 1
ATOM 783 C CA . THR A 1 107 ? -0.564 1.760 5.675 1.00 96.06 107 THR A CA 1
ATOM 784 C C . THR A 1 107 ? 0.879 1.898 6.191 1.00 96.06 107 THR A C 1
ATOM 786 O O . THR A 1 107 ? 1.432 0.927 6.718 1.00 96.06 107 THR A O 1
ATOM 789 N N . THR A 1 108 ? 1.509 3.063 6.040 1.00 93.38 108 THR A N 1
ATOM 790 C CA . THR A 1 108 ? 2.841 3.368 6.584 1.00 93.38 108 THR A CA 1
ATOM 791 C C . THR A 1 108 ? 2.785 3.736 8.066 1.00 93.38 108 THR A C 1
ATOM 793 O O . THR A 1 108 ? 1.771 4.195 8.581 1.00 93.38 108 THR A O 1
ATOM 796 N N . ALA A 1 109 ? 3.888 3.534 8.788 1.00 91.62 109 ALA A N 1
ATOM 797 C CA . ALA A 1 109 ? 3.988 3.970 10.181 1.00 91.62 109 ALA A CA 1
ATOM 798 C C . ALA A 1 109 ? 4.252 5.474 10.277 1.00 91.62 109 ALA A C 1
ATOM 800 O O . ALA A 1 109 ? 3.733 6.141 11.170 1.00 91.62 109 ALA A O 1
ATOM 801 N N . HIS A 1 110 ? 5.017 6.035 9.339 1.00 88.69 110 HIS A N 1
ATOM 802 C CA . HIS A 1 110 ? 5.345 7.459 9.366 1.00 88.69 110 HIS A CA 1
ATOM 803 C C . HIS A 1 110 ? 4.162 8.391 9.056 1.00 88.69 110 HIS A C 1
ATOM 805 O O . HIS A 1 110 ? 4.240 9.573 9.398 1.00 88.69 110 HIS A O 1
ATOM 811 N N . SER A 1 111 ? 3.084 7.914 8.416 1.00 87.44 111 SER A N 1
ATOM 812 C CA . SER A 1 111 ? 1.883 8.737 8.182 1.00 87.44 111 SER A CA 1
ATOM 813 C C . SER A 1 111 ? 1.204 9.124 9.503 1.00 87.44 111 SER A C 1
ATOM 815 O O . SER A 1 111 ? 0.585 10.185 9.617 1.00 87.44 111 SER A O 1
ATOM 817 N N . VAL A 1 112 ? 1.408 8.307 10.537 1.00 84.75 112 VAL A N 1
ATOM 818 C CA . VAL A 1 112 ? 0.935 8.500 11.906 1.00 84.75 112 VAL A CA 1
ATOM 819 C C . VAL A 1 112 ? 2.107 8.586 12.877 1.00 84.75 112 VAL A C 1
ATOM 821 O O . VAL A 1 112 ? 2.259 7.769 13.778 1.00 84.75 112 VAL A O 1
ATOM 824 N N . GLY A 1 113 ? 2.930 9.629 12.732 1.00 76.69 113 GLY A N 1
ATOM 825 C CA . GLY A 1 113 ? 4.092 9.864 13.602 1.00 76.69 113 GLY A CA 1
ATOM 826 C C . GLY A 1 113 ? 3.781 9.964 15.106 1.00 76.69 113 GLY A C 1
ATOM 827 O O . GLY A 1 113 ? 4.685 9.803 15.920 1.00 76.69 113 GLY A O 1
ATOM 828 N N . ASP A 1 114 ? 2.513 10.175 15.470 1.00 80.38 114 ASP A N 1
ATOM 829 C CA . ASP A 1 114 ? 2.025 10.193 16.854 1.00 80.38 114 ASP A CA 1
ATOM 830 C C . ASP A 1 114 ? 1.682 8.788 17.402 1.00 80.38 114 ASP A C 1
ATOM 832 O O . ASP A 1 114 ? 1.228 8.642 18.540 1.00 80.38 114 ASP A O 1
ATOM 836 N N . LEU A 1 115 ? 1.832 7.724 16.606 1.00 82.62 115 LEU A N 1
ATOM 837 C CA . LEU A 1 115 ? 1.499 6.368 17.033 1.00 82.62 115 LEU A CA 1
ATOM 838 C C . LEU A 1 115 ? 2.409 5.942 18.194 1.00 82.62 115 LEU A C 1
ATOM 840 O O . LEU A 1 115 ? 3.617 5.771 18.042 1.00 82.62 115 LEU A O 1
ATOM 844 N N . GLY A 1 116 ? 1.805 5.746 19.366 1.00 77.75 116 GLY A N 1
ATOM 845 C CA . GLY A 1 116 ? 2.525 5.447 20.604 1.00 77.75 116 GLY A CA 1
ATOM 846 C C . GLY A 1 116 ? 2.951 6.679 21.410 1.00 77.75 116 GLY A C 1
ATOM 847 O O . GLY A 1 116 ? 3.534 6.501 22.479 1.00 77.75 116 GLY A O 1
ATOM 848 N N . ASP A 1 117 ? 2.632 7.900 20.963 1.00 84.25 117 ASP A N 1
ATOM 849 C CA . ASP A 1 117 ? 2.794 9.115 21.764 1.00 84.25 117 ASP A CA 1
ATOM 850 C C . ASP A 1 117 ? 1.645 9.235 22.792 1.00 84.25 117 ASP A C 1
ATOM 852 O O . ASP A 1 117 ? 0.477 9.414 22.416 1.00 84.25 117 ASP A O 1
ATOM 856 N N . PRO A 1 118 ? 1.928 9.154 24.107 1.00 83.69 118 PRO A N 1
ATOM 857 C CA . PRO A 1 118 ? 0.904 9.308 25.137 1.00 83.69 118 PRO A CA 1
ATOM 858 C C . PRO A 1 118 ? 0.327 10.729 25.218 1.00 83.69 118 PRO A C 1
ATOM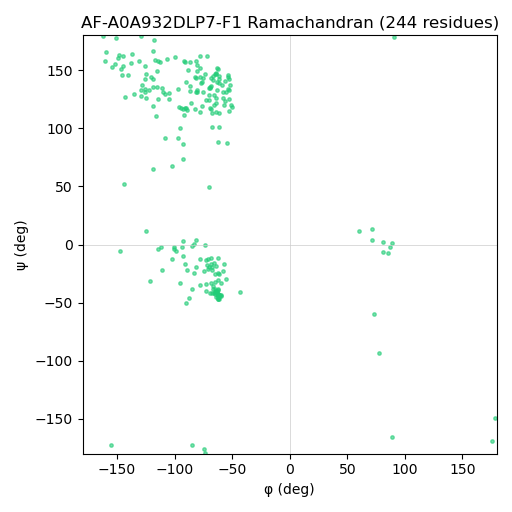 860 O O . PRO A 1 118 ? -0.751 10.907 25.780 1.00 83.69 118 PRO A O 1
ATOM 863 N N . ALA A 1 119 ? 1.018 11.746 24.694 1.00 86.62 119 ALA A N 1
ATOM 864 C CA . ALA A 1 119 ? 0.514 13.117 24.658 1.00 86.62 119 ALA A CA 1
ATOM 865 C C . ALA A 1 119 ? -0.449 13.362 23.487 1.00 86.62 119 ALA A C 1
ATOM 867 O O . ALA A 1 119 ? -1.222 14.320 23.527 1.00 86.62 119 ALA A O 1
ATOM 868 N N . ASN A 1 120 ? -0.406 12.511 22.458 1.00 85.25 120 ASN A N 1
ATOM 869 C CA . ASN A 1 120 ? -1.153 12.699 21.222 1.00 85.25 120 ASN A CA 1
ATOM 870 C C . ASN A 1 120 ? -1.654 11.367 20.645 1.00 85.25 120 ASN A C 1
ATOM 872 O O . ASN A 1 120 ? -1.418 11.023 19.491 1.00 85.25 120 ASN A O 1
ATOM 876 N N . THR A 1 121 ? -2.340 10.590 21.480 1.00 87.88 121 THR A N 1
ATOM 877 C CA . THR A 1 121 ? -2.698 9.209 21.154 1.00 87.88 121 THR A CA 1
ATOM 878 C C . THR A 1 121 ? -3.647 9.135 19.963 1.00 87.88 121 THR A C 1
ATOM 880 O O . THR A 1 121 ? -4.755 9.677 19.997 1.00 87.88 121 THR A O 1
ATOM 883 N N . VAL A 1 122 ? -3.216 8.422 18.922 1.00 91.94 122 VAL A N 1
ATOM 884 C CA . VAL A 1 122 ? -4.093 7.978 17.836 1.00 91.94 122 VAL A CA 1
ATOM 885 C C . VAL A 1 122 ? -5.051 6.930 18.401 1.00 91.94 122 VAL A C 1
ATOM 887 O O . VAL A 1 122 ? -4.616 5.875 18.859 1.00 91.94 122 VAL A O 1
ATOM 890 N N . GLU A 1 123 ? -6.347 7.229 18.390 1.00 93.19 123 GLU A N 1
ATOM 891 C CA . GLU A 1 123 ? -7.394 6.338 18.903 1.00 93.19 123 GLU A CA 1
ATOM 892 C C . GLU A 1 123 ? -8.018 5.494 17.797 1.00 93.19 123 GLU A C 1
ATOM 894 O O . GLU A 1 123 ? -8.444 4.367 18.050 1.00 93.19 123 GLU A O 1
ATOM 899 N N . ARG A 1 124 ? -8.121 6.046 16.580 1.00 96.12 124 ARG A N 1
ATOM 900 C CA . ARG A 1 124 ? -8.797 5.388 15.459 1.00 96.12 124 ARG A CA 1
ATOM 901 C C . ARG A 1 124 ? -8.151 5.707 14.127 1.00 96.12 124 ARG A C 1
ATOM 903 O O . ARG A 1 124 ? -7.645 6.806 13.907 1.00 96.12 124 ARG A O 1
ATOM 910 N N . PHE A 1 125 ? -8.281 4.760 13.215 1.00 97.56 125 PHE A N 1
ATOM 911 C CA . PHE A 1 125 ? -8.005 4.928 11.799 1.00 97.56 125 PHE A CA 1
ATOM 912 C C . PHE A 1 125 ? -9.299 4.774 11.008 1.00 97.56 125 PHE A C 1
ATOM 914 O O . PHE A 1 125 ? -10.246 4.113 11.444 1.00 97.56 125 PHE A O 1
ATOM 921 N N . ALA A 1 126 ? -9.320 5.335 9.807 1.00 97.69 126 ALA A N 1
ATOM 922 C CA . ALA A 1 126 ? -10.355 5.061 8.830 1.00 97.69 126 ALA A CA 1
ATOM 923 C C . ALA A 1 126 ? -9.795 5.095 7.409 1.00 97.69 126 ALA A C 1
ATOM 925 O O . ALA A 1 126 ? -8.906 5.883 7.094 1.00 97.69 126 ALA A O 1
ATOM 926 N N . PHE A 1 127 ? -10.344 4.252 6.541 1.00 97.19 127 PHE A N 1
ATOM 927 C CA . PHE A 1 127 ? -10.042 4.235 5.113 1.00 97.19 127 PHE A CA 1
ATOM 928 C C . PHE A 1 127 ? -11.253 4.715 4.324 1.00 97.19 127 PHE A C 1
ATOM 930 O O . PHE A 1 127 ? -12.374 4.284 4.587 1.00 97.19 127 PHE A O 1
ATOM 937 N N . GLY A 1 128 ? -11.040 5.593 3.344 1.00 94.12 128 GLY A N 1
ATOM 938 C CA . GLY A 1 128 ? -12.118 6.178 2.544 1.00 94.12 128 GLY A CA 1
ATOM 939 C C . GLY A 1 128 ? -11.703 6.496 1.112 1.00 94.12 128 GLY A C 1
ATOM 940 O O . GLY A 1 128 ? -10.518 6.577 0.798 1.00 94.12 128 GLY A O 1
ATOM 941 N N . ILE A 1 129 ? -12.688 6.702 0.238 1.00 89.62 129 ILE A N 1
ATOM 942 C CA . ILE A 1 129 ? -12.449 7.299 -1.082 1.00 89.62 129 ILE A CA 1
ATOM 943 C C . ILE A 1 129 ? -12.500 8.813 -0.923 1.00 89.62 129 ILE A C 1
ATOM 945 O O . ILE A 1 129 ? -13.384 9.339 -0.237 1.00 89.62 129 ILE A O 1
ATOM 949 N N . VAL A 1 130 ? -11.562 9.528 -1.543 1.00 83.56 130 VAL A N 1
ATOM 950 C CA . VAL A 1 130 ? -11.5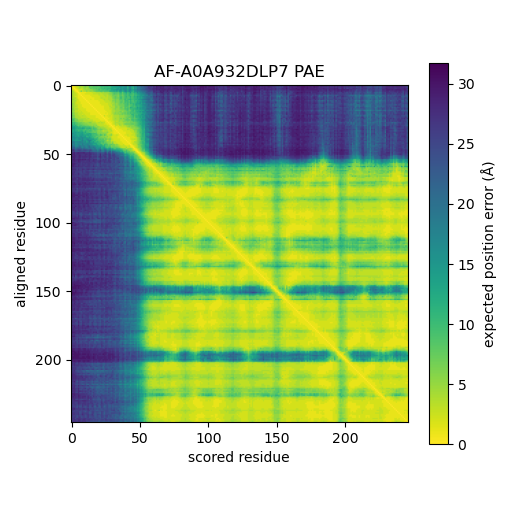99 10.991 -1.515 1.00 83.56 130 VAL A CA 1
ATOM 951 C C . VAL A 1 130 ? -12.941 11.491 -2.062 1.00 83.56 130 VAL A C 1
ATOM 953 O O . VAL A 1 130 ? -13.481 10.932 -3.013 1.00 83.56 130 VAL A O 1
ATOM 956 N N . ASN A 1 131 ? -13.494 12.540 -1.455 1.00 81.62 131 ASN A N 1
ATOM 957 C CA . ASN A 1 131 ? -14.783 13.130 -1.837 1.00 81.62 131 ASN A CA 1
ATOM 958 C C . ASN A 1 131 ? -16.000 12.182 -1.752 1.00 81.62 131 ASN A C 1
ATOM 960 O O . ASN A 1 131 ? -17.069 12.541 -2.244 1.00 81.62 131 ASN A O 1
ATOM 964 N N . SER A 1 132 ? -15.873 11.001 -1.135 1.00 84.12 132 SER A N 1
ATOM 965 C CA . SER A 1 132 ? -17.024 10.153 -0.799 1.00 84.12 132 SER A CA 1
ATOM 966 C C . SER A 1 132 ? -17.591 10.507 0.576 1.00 84.12 132 SER A C 1
ATOM 968 O O . SER A 1 132 ? -16.867 10.972 1.459 1.00 84.12 132 SER A O 1
ATOM 970 N N . GLU A 1 133 ? -18.895 10.303 0.761 1.00 85.19 133 GLU A N 1
ATOM 971 C CA . GLU A 1 133 ? -19.510 10.426 2.081 1.00 85.19 133 GLU A CA 1
ATOM 972 C C . GLU A 1 133 ? -19.172 9.191 2.928 1.00 85.19 133 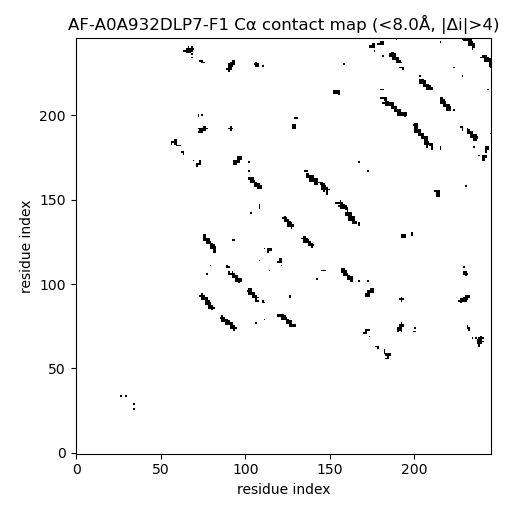GLU A C 1
ATOM 974 O O . GLU A 1 133 ? -19.545 8.067 2.592 1.00 85.19 133 GLU A O 1
ATOM 979 N N . GLY A 1 134 ? -18.485 9.410 4.050 1.00 90.50 134 GLY A N 1
ATOM 980 C CA . GLY A 1 134 ? -18.170 8.370 5.028 1.00 90.50 134 GLY A CA 1
ATOM 981 C C . GLY A 1 134 ? -16.866 7.611 4.770 1.00 90.50 134 GLY A C 1
ATOM 982 O O . GLY A 1 134 ? -15.996 8.040 4.014 1.00 90.50 134 GLY A O 1
ATOM 983 N N . TYR A 1 135 ? -16.723 6.482 5.466 1.00 95.19 135 TYR A N 1
ATOM 984 C CA . TYR A 1 135 ? -15.536 5.629 5.434 1.00 95.19 135 TYR A CA 1
ATOM 985 C C . TYR A 1 135 ? -15.906 4.221 4.967 1.00 95.19 135 TYR A C 1
ATOM 987 O O . TYR A 1 135 ? -16.967 3.704 5.311 1.00 95.19 135 TYR A O 1
ATOM 995 N N . LEU A 1 136 ? -15.010 3.592 4.207 1.00 95.19 136 LEU A N 1
ATOM 996 C CA . LEU A 1 136 ? -15.122 2.197 3.774 1.00 95.19 136 LEU A CA 1
ATOM 997 C C . LEU A 1 136 ? -14.874 1.227 4.932 1.00 95.19 136 LEU A C 1
ATOM 999 O O . LEU A 1 136 ? -15.468 0.154 4.976 1.00 95.19 136 LEU A O 1
ATOM 1003 N N . ALA A 1 137 ? -13.977 1.595 5.849 1.00 97.31 137 ALA A N 1
ATOM 1004 C CA . ALA A 1 137 ? -13.701 0.855 7.073 1.00 97.31 137 ALA A CA 1
ATOM 1005 C C . ALA A 1 137 ? -13.146 1.785 8.153 1.00 97.31 137 ALA A C 1
ATOM 1007 O O . ALA A 1 137 ? -12.487 2.783 7.847 1.00 97.31 137 ALA A O 1
ATOM 1008 N N . THR A 1 138 ? -13.373 1.409 9.407 1.00 98.06 138 THR A N 1
ATOM 1009 C CA . THR A 1 138 ? -12.724 1.980 10.589 1.00 98.06 138 THR A CA 1
ATOM 1010 C C . THR A 1 138 ? -11.906 0.911 11.298 1.00 98.06 138 THR A C 1
ATOM 1012 O O . THR A 1 138 ? -12.120 -0.292 11.089 1.00 98.06 138 THR A O 1
ATOM 1015 N N . PHE A 1 139 ? -10.943 1.369 12.091 1.00 97.88 139 PHE A N 1
ATOM 1016 C CA . PHE A 1 139 ? -10.045 0.513 12.847 1.00 97.88 139 PHE A CA 1
ATOM 1017 C C . PHE A 1 139 ? -9.756 1.157 14.201 1.00 97.88 139 PHE A C 1
ATOM 1019 O O . PHE A 1 139 ? -9.276 2.293 14.255 1.00 97.88 139 PHE A O 1
ATOM 1026 N N . ASP A 1 140 ? -9.973 0.419 15.281 1.00 95.81 140 ASP A N 1
ATOM 1027 C CA . ASP A 1 140 ? -9.489 0.770 16.626 1.00 95.81 140 ASP A CA 1
ATOM 1028 C C . ASP A 1 140 ? -8.405 -0.193 17.143 1.00 95.81 140 ASP A C 1
ATOM 1030 O O . ASP A 1 140 ? -7.851 -0.019 18.229 1.00 95.81 140 ASP A O 1
ATOM 1034 N N . THR A 1 141 ? -8.080 -1.216 16.347 1.00 95.69 141 THR A N 1
ATOM 1035 C CA . THR A 1 141 ? -7.221 -2.326 16.751 1.00 95.69 141 THR A CA 1
ATOM 1036 C C . THR A 1 141 ? -6.107 -2.561 15.732 1.00 95.69 141 THR A C 1
ATOM 1038 O O . THR A 1 141 ? -6.352 -2.780 14.544 1.00 95.69 141 THR A O 1
ATOM 1041 N N . LEU A 1 142 ? -4.860 -2.612 16.209 1.00 95.31 142 LEU A N 1
ATOM 1042 C CA . LEU A 1 142 ? -3.718 -3.027 15.392 1.00 95.31 142 LEU A CA 1
ATOM 1043 C C . LEU A 1 142 ? -3.709 -4.549 15.174 1.00 95.31 142 LEU A C 1
ATOM 1045 O O . LEU A 1 142 ? -4.004 -5.342 16.073 1.00 95.31 142 LEU A O 1
ATOM 1049 N N . TYR A 1 143 ? -3.307 -4.976 13.982 1.00 95.44 143 TYR A N 1
ATOM 1050 C CA . TYR A 1 143 ? -3.054 -6.373 13.645 1.00 95.44 143 TYR A CA 1
ATOM 1051 C C . TYR A 1 143 ? -1.570 -6.710 13.870 1.00 95.44 143 TYR A C 1
ATOM 1053 O O . TYR A 1 143 ? -0.790 -6.878 12.939 1.00 95.44 143 TYR A O 1
ATOM 1061 N N . GLY A 1 144 ? -1.181 -6.817 15.141 1.00 92.31 144 GLY A N 1
ATOM 1062 C CA . GLY A 1 144 ? 0.220 -6.984 15.540 1.00 92.31 144 GLY A CA 1
ATOM 1063 C C . GLY A 1 144 ? 0.924 -5.645 15.794 1.00 92.31 144 GLY A C 1
ATOM 1064 O O . GLY A 1 144 ? 0.295 -4.593 15.691 1.00 92.31 144 GLY A O 1
ATOM 1065 N N . PRO A 1 145 ? 2.204 -5.669 16.201 1.00 89.31 145 PRO A N 1
ATOM 1066 C CA . PRO A 1 145 ? 2.951 -4.442 16.449 1.00 89.31 145 PRO A CA 1
ATOM 1067 C C . PRO A 1 145 ? 3.172 -3.671 15.138 1.00 89.31 145 PRO A C 1
ATOM 1069 O O . PRO A 1 145 ? 3.387 -4.307 14.100 1.00 89.31 145 PRO A O 1
ATOM 1072 N N . PRO A 1 146 ? 3.157 -2.327 15.169 1.00 86.81 146 PRO A N 1
ATOM 1073 C CA . PRO A 1 146 ? 3.588 -1.546 14.021 1.00 86.81 146 PRO A CA 1
ATOM 1074 C C . PRO A 1 146 ? 5.069 -1.818 13.750 1.00 86.81 146 PRO A C 1
ATOM 1076 O O . PRO A 1 146 ? 5.845 -2.145 14.659 1.00 86.81 146 PRO A O 1
ATOM 1079 N N . GLY A 1 147 ? 5.465 -1.682 12.492 1.00 80.94 147 GLY A N 1
ATOM 1080 C CA . GLY A 1 147 ? 6.871 -1.625 12.149 1.00 80.94 147 GLY A CA 1
ATOM 1081 C C . GLY A 1 147 ? 7.521 -0.405 12.814 1.00 80.94 147 GLY A C 1
ATOM 1082 O O . GLY A 1 147 ? 6.903 0.649 12.957 1.00 80.94 147 GLY A O 1
ATOM 1083 N N . VAL A 1 148 ? 8.767 -0.563 13.263 1.00 66.00 148 VAL A N 1
ATOM 1084 C CA . VAL A 1 148 ? 9.561 0.533 13.828 1.00 66.00 148 VAL A CA 1
ATOM 1085 C C . VAL A 1 148 ? 10.764 0.758 12.915 1.00 66.00 148 VAL A C 1
ATOM 1087 O O . VAL A 1 148 ? 11.655 -0.102 12.901 1.00 66.00 148 VAL A O 1
ATOM 1090 N N . PRO A 1 149 ? 10.825 1.884 12.178 1.00 60.38 149 PRO A N 1
ATOM 1091 C CA . PRO A 1 149 ? 11.986 2.257 11.380 1.00 60.38 149 PRO A CA 1
ATOM 1092 C C . PRO A 1 149 ? 13.275 2.179 12.200 1.00 60.38 149 PRO A C 1
ATOM 1094 O O . PRO A 1 149 ? 13.425 2.857 13.216 1.00 60.38 149 PRO A O 1
ATOM 1097 N N . AR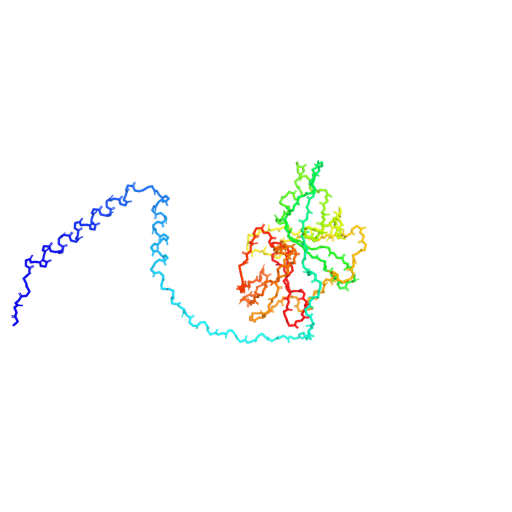G A 1 150 ? 14.213 1.321 11.783 1.00 57.88 150 ARG A N 1
ATOM 1098 C CA . ARG A 1 150 ? 15.519 1.169 12.449 1.00 57.88 150 ARG A CA 1
ATOM 1099 C C . ARG A 1 150 ? 16.517 2.211 11.946 1.00 57.88 150 ARG A C 1
ATOM 1101 O O . ARG A 1 150 ? 17.297 2.746 12.730 1.00 57.88 150 ARG A O 1
ATOM 1108 N N . THR A 1 151 ? 16.469 2.498 10.645 1.00 59.53 151 THR A N 1
ATOM 1109 C CA . THR A 1 151 ? 17.233 3.519 9.912 1.00 59.53 151 THR A CA 1
ATOM 1110 C C . THR A 1 151 ? 16.390 4.014 8.728 1.00 59.53 151 THR A C 1
ATOM 1112 O O . THR A 1 151 ? 15.462 3.327 8.313 1.00 59.53 151 THR A O 1
ATOM 1115 N N . GLY A 1 152 ? 16.696 5.193 8.171 1.00 61.69 152 GLY A N 1
ATOM 1116 C CA . GLY A 1 152 ? 15.886 5.799 7.098 1.00 61.69 152 GLY A CA 1
ATOM 1117 C C . GLY A 1 152 ? 15.840 5.021 5.773 1.00 61.69 152 GLY A C 1
ATOM 1118 O O . GLY A 1 152 ? 14.927 5.240 4.987 1.00 61.69 152 GLY A O 1
ATOM 1119 N N . ASP A 1 153 ? 16.782 4.100 5.547 1.00 68.62 153 ASP A N 1
ATOM 1120 C CA . ASP A 1 153 ? 16.883 3.319 4.303 1.00 68.62 153 ASP A CA 1
ATOM 1121 C C . ASP A 1 153 ? 16.309 1.889 4.437 1.00 68.62 153 ASP A C 1
ATOM 1123 O O . ASP A 1 153 ? 16.300 1.126 3.465 1.00 68.62 153 ASP A O 1
ATOM 1127 N N . ASP A 1 154 ? 15.872 1.494 5.641 1.00 78.81 154 ASP A N 1
ATOM 1128 C CA . ASP A 1 154 ? 15.231 0.201 5.896 1.00 78.81 154 ASP A CA 1
ATOM 1129 C C . ASP A 1 154 ? 13.707 0.352 5.879 1.00 78.81 154 ASP A C 1
ATOM 1131 O O . ASP A 1 154 ? 13.075 0.640 6.895 1.00 78.81 154 ASP A O 1
ATOM 1135 N N . LEU A 1 155 ? 13.119 0.145 4.700 1.00 79.31 155 LEU A N 1
ATOM 1136 C CA . LEU A 1 155 ? 11.678 0.266 4.475 1.00 79.31 155 LEU A CA 1
ATOM 1137 C C . LEU A 1 155 ? 10.909 -1.006 4.863 1.00 79.31 155 LEU A C 1
ATOM 1139 O O . LEU A 1 155 ? 9.686 -1.040 4.765 1.00 79.31 155 LEU A O 1
ATOM 1143 N N . THR A 1 156 ? 11.583 -2.057 5.348 1.00 81.44 156 THR A N 1
ATOM 1144 C CA . THR A 1 156 ? 10.910 -3.306 5.769 1.00 81.44 156 THR A CA 1
ATOM 1145 C C . THR A 1 156 ? 10.058 -3.142 7.023 1.00 81.44 156 THR A C 1
ATOM 1147 O O . THR A 1 156 ? 9.287 -4.033 7.378 1.00 81.44 156 THR A O 1
ATOM 1150 N N . VAL A 1 157 ? 10.212 -2.014 7.708 1.00 84.81 157 VAL A N 1
ATOM 1151 C CA . VAL A 1 157 ? 9.674 -1.743 9.040 1.00 84.81 157 VAL A CA 1
ATOM 1152 C C . VAL A 1 157 ? 8.818 -0.478 9.082 1.00 84.81 157 VAL A C 1
ATOM 1154 O O . VAL A 1 157 ? 8.477 -0.023 10.164 1.00 84.81 157 VAL A O 1
ATOM 1157 N N . ASP A 1 158 ? 8.452 0.101 7.943 1.00 89.94 158 ASP A N 1
ATOM 1158 C CA . ASP A 1 158 ? 7.595 1.288 7.889 1.00 89.94 158 ASP A CA 1
ATOM 1159 C C . ASP A 1 158 ? 6.163 0.912 7.503 1.00 89.94 158 ASP A C 1
ATOM 1161 O O . ASP A 1 158 ? 5.682 1.197 6.408 1.00 89.94 158 ASP A O 1
ATOM 1165 N N . PHE A 1 159 ? 5.490 0.197 8.402 1.00 93.19 159 PHE A N 1
ATOM 1166 C CA . PHE A 1 159 ? 4.128 -0.269 8.171 1.00 93.19 159 PHE A CA 1
ATOM 1167 C C . PHE A 1 159 ? 3.289 -0.260 9.447 1.00 93.19 159 PHE A C 1
ATOM 1169 O O . PHE A 1 159 ? 3.785 -0.474 10.555 1.00 93.19 159 PHE A O 1
ATOM 1176 N N . VAL A 1 160 ? 1.981 -0.129 9.267 1.00 94.75 160 VAL A N 1
ATOM 1177 C CA . VAL A 1 160 ? 0.961 -0.413 10.273 1.00 94.75 160 VAL A CA 1
ATOM 1178 C C . VAL A 1 160 ? -0.026 -1.392 9.664 1.00 94.75 160 VAL A C 1
ATOM 1180 O O . VAL A 1 160 ? -0.506 -1.207 8.545 1.00 94.75 160 VAL A O 1
ATOM 1183 N N . LEU A 1 161 ? -0.321 -2.454 10.410 1.00 96.50 161 LEU A N 1
ATOM 1184 C CA . LEU A 1 161 ? -1.353 -3.417 10.050 1.00 96.50 161 LEU A CA 1
ATOM 1185 C C . LEU A 1 161 ? -2.563 -3.159 10.939 1.00 96.50 161 LEU A C 1
ATOM 1187 O O . LEU A 1 161 ? -2.435 -3.076 12.160 1.00 96.50 161 LEU A O 1
ATOM 1191 N N . LEU A 1 162 ? -3.735 -3.047 10.335 1.00 97.81 162 LEU A N 1
ATOM 1192 C CA . LEU A 1 162 ? -4.966 -2.647 11.003 1.00 97.81 162 LEU A CA 1
ATOM 1193 C C . LEU A 1 162 ? -5.995 -3.773 10.903 1.00 97.81 162 LEU A C 1
ATOM 1195 O O . LEU A 1 162 ? -6.182 -4.366 9.837 1.00 97.81 162 LEU A O 1
ATOM 1199 N N . ARG A 1 163 ? -6.676 -4.079 12.008 1.00 98.19 163 ARG A N 1
ATOM 1200 C CA . ARG A 1 163 ? -7.801 -5.019 12.022 1.00 98.19 163 ARG A CA 1
ATOM 1201 C C . ARG A 1 163 ? -9.093 -4.236 11.769 1.00 98.19 163 ARG A C 1
ATOM 1203 O O . ARG A 1 163 ? -9.411 -3.387 12.593 1.00 98.19 163 ARG A O 1
ATOM 1210 N N . PRO A 1 164 ? -9.826 -4.498 10.671 1.00 97.81 164 PRO A N 1
ATOM 1211 C CA . PRO A 1 164 ? -11.095 -3.823 10.417 1.00 97.81 164 PRO A CA 1
ATOM 1212 C C . PRO A 1 164 ? -12.120 -4.126 11.515 1.00 97.81 164 PRO A C 1
ATOM 1214 O O . PRO A 1 164 ? -12.264 -5.285 11.914 1.00 97.81 164 PRO A O 1
ATOM 1217 N N . ASP A 1 165 ? -12.879 -3.115 11.936 1.00 97.50 165 ASP A N 1
ATOM 1218 C CA . ASP A 1 165 ? -13.945 -3.274 12.940 1.00 97.50 165 ASP A CA 1
ATOM 1219 C C . ASP A 1 165 ? -15.170 -4.024 12.375 1.00 97.50 165 ASP A C 1
ATOM 1221 O O . ASP A 1 165 ? -16.018 -4.527 13.112 1.00 97.50 165 ASP A O 1
ATOM 1225 N N . SER A 1 166 ? -15.281 -4.096 11.044 1.00 95.88 166 SER A N 1
ATOM 1226 C CA . SER A 1 166 ? -16.387 -4.731 10.324 1.00 95.88 166 SER A CA 1
ATOM 1227 C C . SER A 1 166 ? -15.911 -5.419 9.035 1.00 95.88 166 SER A C 1
ATOM 1229 O O . SER A 1 166 ? -14.800 -5.153 8.566 1.00 95.88 166 SER A O 1
ATOM 1231 N N . PRO A 1 167 ? -16.713 -6.334 8.452 1.00 96.56 167 PRO A N 1
ATOM 1232 C CA . PRO A 1 167 ? -16.366 -6.979 7.190 1.00 96.56 167 PRO A CA 1
ATOM 1233 C C . PRO A 1 167 ? -16.138 -5.969 6.058 1.00 96.56 167 PRO A C 1
ATOM 1235 O O . PRO A 1 167 ? -16.973 -5.105 5.810 1.00 96.56 167 PRO A O 1
ATOM 1238 N N . VAL A 1 168 ? -15.026 -6.129 5.339 1.00 96.62 168 VAL A N 1
ATOM 1239 C CA . VAL A 1 168 ? -14.671 -5.311 4.170 1.00 96.62 168 VAL A CA 1
ATOM 1240 C C . VAL A 1 168 ? -15.241 -5.950 2.903 1.00 96.62 168 VAL A C 1
ATOM 1242 O O . VAL A 1 168 ? -15.175 -7.173 2.749 1.00 96.62 168 VAL A O 1
ATOM 1245 N N . ASP A 1 169 ? -15.765 -5.140 1.976 1.00 94.81 169 ASP A N 1
ATOM 1246 C CA . ASP A 1 169 ? -16.183 -5.620 0.654 1.00 94.81 169 ASP A CA 1
ATOM 1247 C C . ASP A 1 169 ? -15.013 -6.324 -0.052 1.00 94.81 169 ASP A C 1
ATOM 1249 O O . ASP A 1 169 ? -13.944 -5.750 -0.264 1.00 94.81 169 ASP A O 1
ATOM 1253 N N . ALA A 1 170 ? -15.230 -7.580 -0.444 1.00 93.50 170 ALA A N 1
ATOM 1254 C CA . ALA A 1 170 ? -14.237 -8.405 -1.116 1.00 93.50 170 ALA A CA 1
ATOM 1255 C C . ALA A 1 170 ? -13.719 -7.792 -2.429 1.00 93.50 170 ALA A C 1
ATOM 1257 O O . ALA A 1 170 ? -12.610 -8.136 -2.837 1.00 93.50 170 ALA A O 1
ATOM 1258 N N . SER A 1 171 ? -14.481 -6.897 -3.069 1.00 92.75 171 SER A N 1
ATOM 1259 C CA . SER A 1 171 ? -14.065 -6.171 -4.277 1.00 92.75 171 SER A CA 1
ATOM 1260 C C . SER A 1 171 ? -12.921 -5.173 -4.030 1.00 92.75 171 SER A C 1
ATOM 1262 O O . SER A 1 171 ? -12.183 -4.837 -4.958 1.00 92.75 171 SER A O 1
ATOM 1264 N N . LEU A 1 172 ? -12.738 -4.742 -2.778 1.00 94.25 172 LEU A N 1
ATOM 1265 C CA . LEU A 1 172 ? -11.698 -3.806 -2.343 1.00 94.25 172 LEU A CA 1
ATOM 1266 C C . LEU A 1 172 ? -10.423 -4.511 -1.862 1.00 94.25 172 LEU A C 1
ATOM 1268 O O . LEU A 1 172 ? -9.415 -3.857 -1.602 1.00 94.25 172 LEU A O 1
ATOM 1272 N N . VAL A 1 173 ? -10.469 -5.834 -1.692 1.00 96.94 173 VAL A N 1
ATOM 1273 C CA . VAL A 1 173 ? -9.397 -6.600 -1.054 1.00 96.94 173 VAL A CA 1
ATOM 1274 C C . VAL A 1 173 ? -8.397 -7.088 -2.092 1.00 96.94 173 VAL A C 1
ATOM 1276 O O . VAL A 1 173 ? -8.712 -7.914 -2.950 1.00 96.94 173 VAL A O 1
ATOM 1279 N N . LEU A 1 174 ? -7.157 -6.629 -1.963 1.00 97.50 174 LEU A N 1
ATOM 1280 C CA . LEU A 1 174 ? -6.053 -7.050 -2.808 1.00 97.50 174 LEU A CA 1
ATOM 1281 C C . LEU A 1 174 ? -5.458 -8.382 -2.345 1.00 97.50 174 LEU A C 1
ATOM 1283 O O . LEU A 1 174 ? -5.587 -8.802 -1.192 1.00 97.50 174 LEU A O 1
ATOM 1287 N N . THR A 1 175 ? -4.782 -9.053 -3.275 1.00 96.81 175 THR A N 1
ATOM 1288 C CA . THR A 1 175 ? -4.070 -10.309 -3.018 1.00 96.81 175 THR A CA 1
ATOM 1289 C C . THR A 1 175 ? -2.563 -10.057 -3.088 1.00 96.81 175 THR A C 1
ATOM 1291 O O . THR A 1 175 ? -2.118 -9.436 -4.059 1.00 96.81 175 THR A O 1
ATOM 1294 N N . PRO A 1 176 ? -1.776 -10.512 -2.097 1.00 96.62 176 PRO A N 1
ATOM 1295 C CA . PRO A 1 176 ? -0.325 -10.429 -2.160 1.00 96.62 176 PRO A CA 1
ATOM 1296 C C . PRO A 1 176 ? 0.211 -11.374 -3.233 1.00 96.62 176 PRO A C 1
ATOM 1298 O O . PRO A 1 176 ? -0.302 -12.479 -3.421 1.00 96.62 176 PRO A O 1
ATOM 1301 N N . ASP A 1 177 ? 1.259 -10.946 -3.921 1.00 96.50 177 ASP A N 1
ATOM 1302 C CA . ASP A 1 177 ? 1.949 -11.785 -4.886 1.00 96.50 177 ASP A CA 1
ATOM 1303 C C . ASP A 1 177 ? 2.704 -12.908 -4.152 1.00 96.50 177 ASP A C 1
ATOM 1305 O O . ASP A 1 177 ? 3.474 -12.627 -3.228 1.00 96.50 177 ASP A O 1
ATOM 1309 N N . PRO A 1 178 ? 2.533 -14.190 -4.530 1.00 93.31 178 PRO A N 1
ATOM 1310 C CA . PRO A 1 178 ? 3.179 -15.305 -3.839 1.00 93.31 178 PRO A CA 1
ATOM 1311 C C . PRO A 1 178 ? 4.707 -15.290 -3.968 1.00 93.31 178 PRO A C 1
ATOM 1313 O O . PRO A 1 178 ? 5.387 -15.984 -3.214 1.00 93.31 178 PRO A O 1
ATOM 1316 N N . ARG A 1 179 ? 5.262 -14.516 -4.909 1.00 93.81 179 ARG A N 1
ATOM 1317 C CA . ARG A 1 179 ? 6.710 -14.306 -5.041 1.00 93.81 179 ARG A CA 1
ATOM 1318 C C . ARG A 1 179 ? 7.278 -13.445 -3.907 1.00 93.81 179 ARG A C 1
ATO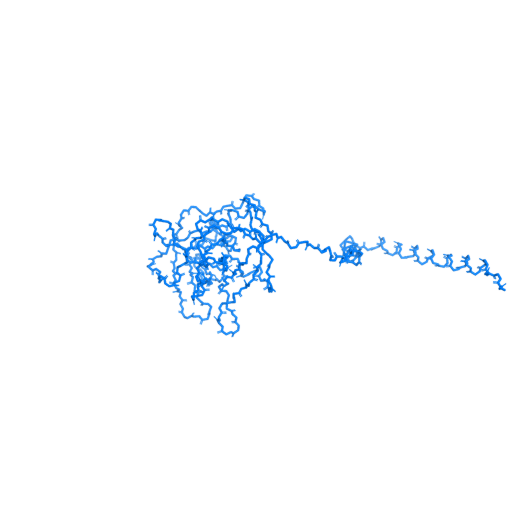M 1320 O O . ARG A 1 179 ? 8.483 -13.486 -3.669 1.00 93.81 179 ARG A O 1
ATOM 1327 N N . GLY A 1 180 ? 6.439 -12.661 -3.230 1.00 89.50 180 GLY A N 1
ATOM 1328 C CA . GLY A 1 180 ? 6.863 -11.625 -2.295 1.00 89.50 180 GLY A CA 1
ATOM 1329 C C . GLY A 1 180 ? 7.336 -10.379 -3.039 1.00 89.50 180 GLY A C 1
ATOM 1330 O O . GLY A 1 180 ? 6.529 -9.521 -3.381 1.00 89.50 180 GLY A O 1
ATOM 1331 N N . ALA A 1 181 ? 8.642 -10.280 -3.294 1.00 92.25 181 ALA A N 1
ATOM 1332 C CA . ALA A 1 181 ? 9.240 -9.109 -3.933 1.00 92.25 181 ALA A CA 1
ATOM 1333 C C . ALA A 1 181 ? 9.078 -9.126 -5.469 1.00 92.25 181 ALA A C 1
ATOM 1335 O O . ALA A 1 181 ? 9.082 -10.203 -6.082 1.00 92.25 181 ALA A O 1
ATOM 1336 N N . PRO A 1 182 ? 8.990 -7.949 -6.118 1.00 95.75 182 PRO A N 1
ATOM 1337 C CA . PRO A 1 182 ? 9.028 -7.861 -7.572 1.00 95.75 182 PRO A CA 1
ATOM 1338 C C . PRO A 1 182 ? 10.451 -8.109 -8.094 1.00 95.75 182 PRO A C 1
ATOM 1340 O O . PRO A 1 182 ? 11.384 -8.345 -7.326 1.00 95.75 182 PRO A O 1
ATOM 1343 N N . GLN A 1 183 ? 10.637 -8.047 -9.411 1.00 95.62 183 GLN A N 1
ATOM 1344 C CA . GLN A 1 183 ? 11.953 -8.195 -10.043 1.00 95.62 183 GLN A CA 1
ATOM 1345 C C . GLN A 1 183 ? 12.405 -6.908 -10.748 1.00 95.62 183 GLN A C 1
ATOM 1347 O O . GLN A 1 183 ? 11.563 -6.180 -11.271 1.00 95.62 183 GLN A O 1
ATOM 1352 N N . PRO A 1 184 ? 13.719 -6.621 -10.826 1.00 95.06 184 PRO A N 1
ATOM 1353 C CA . PRO A 1 184 ? 14.231 -5.548 -11.678 1.00 95.06 184 PRO A CA 1
ATOM 1354 C C . PRO A 1 184 ? 13.715 -5.662 -13.120 1.00 95.06 184 PRO A C 1
ATOM 1356 O O . PRO A 1 184 ? 13.634 -6.757 -13.678 1.00 95.06 184 PRO A O 1
ATOM 1359 N N . GLY A 1 185 ? 13.324 -4.532 -13.706 1.00 94.69 185 GLY A N 1
ATOM 1360 C CA . GLY A 1 185 ? 12.680 -4.454 -15.018 1.00 94.69 185 GLY A CA 1
ATOM 1361 C C . GLY A 1 185 ? 11.173 -4.751 -15.018 1.00 94.69 185 GLY A C 1
ATOM 1362 O O . GLY A 1 185 ? 10.523 -4.577 -16.049 1.00 94.69 185 GLY A O 1
ATOM 1363 N N . GLU A 1 186 ? 10.582 -5.176 -13.895 1.00 96.12 186 GLU A N 1
ATOM 1364 C CA . GLU A 1 186 ? 9.143 -5.439 -13.792 1.00 96.12 186 GLU A CA 1
ATOM 1365 C C . GLU A 1 186 ? 8.323 -4.150 -13.848 1.00 96.12 186 GLU A C 1
ATOM 1367 O O . GLU A 1 186 ? 8.627 -3.157 -13.186 1.00 96.12 186 GLU A O 1
ATOM 1372 N N . ARG A 1 187 ? 7.254 -4.175 -14.650 1.00 96.94 187 ARG A N 1
ATOM 1373 C CA . ARG A 1 187 ? 6.283 -3.085 -14.730 1.00 96.94 187 ARG A CA 1
ATOM 1374 C C . ARG A 1 187 ? 5.306 -3.171 -13.569 1.00 96.94 187 ARG A C 1
ATOM 1376 O O . ARG A 1 187 ? 4.724 -4.226 -13.312 1.00 96.94 187 ARG A O 1
ATOM 1383 N N . VAL A 1 188 ? 5.110 -2.045 -12.902 1.00 97.31 188 VAL A N 1
ATOM 1384 C CA . VAL A 1 188 ? 4.287 -1.920 -11.698 1.00 97.31 188 VAL A CA 1
ATOM 1385 C C . VAL A 1 188 ? 3.322 -0.747 -11.820 1.00 97.31 188 VAL A C 1
ATOM 1387 O O . VAL A 1 188 ? 3.533 0.172 -12.610 1.00 97.31 188 VAL A O 1
ATOM 1390 N N . SER A 1 189 ? 2.250 -0.805 -11.045 1.00 96.75 189 SER A N 1
ATOM 1391 C CA . SER A 1 189 ? 1.255 0.249 -10.894 1.00 96.75 189 SER A CA 1
ATOM 1392 C C . SER A 1 189 ? 1.123 0.602 -9.419 1.00 96.75 189 SER A C 1
ATOM 1394 O O . SER A 1 189 ? 0.874 -0.277 -8.596 1.00 96.75 189 SER A O 1
ATOM 1396 N N . LEU A 1 190 ? 1.270 1.880 -9.095 1.00 95.62 190 LEU A N 1
ATOM 1397 C CA . LEU A 1 190 ? 0.972 2.439 -7.787 1.00 95.62 190 LEU A CA 1
ATOM 1398 C C . LEU A 1 190 ? -0.471 2.946 -7.791 1.00 95.62 190 LEU A C 1
ATOM 1400 O O . LEU A 1 190 ? -0.795 3.855 -8.555 1.00 95.62 190 LEU A O 1
ATOM 1404 N N . PHE A 1 191 ? -1.332 2.363 -6.962 1.00 94.06 191 PHE A N 1
ATOM 1405 C CA . PHE A 1 191 ? -2.726 2.796 -6.836 1.00 94.06 191 PHE A CA 1
ATOM 1406 C C . PHE A 1 191 ? -2.836 3.771 -5.665 1.00 94.06 191 PHE A C 1
ATOM 1408 O O . PHE A 1 191 ? -2.848 3.347 -4.515 1.00 94.06 191 PHE A O 1
ATOM 1415 N N . SER A 1 192 ? -2.871 5.075 -5.935 1.00 90.62 192 SER A N 1
ATOM 1416 C CA . SER A 1 192 ? -2.957 6.067 -4.861 1.00 90.62 192 SER A CA 1
ATOM 1417 C C . SER A 1 192 ? -4.376 6.182 -4.309 1.00 90.62 192 SER A C 1
ATOM 1419 O O . SER A 1 192 ? -5.332 6.099 -5.062 1.00 90.62 192 SER A O 1
ATOM 1421 N N . GLY A 1 193 ? -4.518 6.413 -3.004 1.00 87.88 193 GLY A N 1
ATOM 1422 C CA . GLY A 1 193 ? -5.789 6.796 -2.382 1.00 87.88 193 GLY A CA 1
ATOM 1423 C C . GLY A 1 193 ? -6.169 8.269 -2.570 1.00 87.88 193 GLY A C 1
ATOM 1424 O O . GLY A 1 193 ? -7.308 8.654 -2.299 1.00 87.88 193 GLY A O 1
ATOM 1425 N N . LEU A 1 194 ? -5.228 9.100 -3.030 1.00 84.81 194 LEU A N 1
ATOM 1426 C CA . LEU A 1 194 ? -5.513 10.465 -3.472 1.00 84.81 194 LEU A CA 1
ATOM 1427 C C . LEU A 1 194 ? -6.438 10.372 -4.685 1.00 84.81 194 LEU A C 1
ATOM 1429 O O . LEU A 1 194 ? -6.227 9.502 -5.506 1.00 84.81 194 LEU A O 1
ATOM 1433 N N . GLY A 1 195 ? -7.449 11.219 -4.840 1.00 70.69 195 GLY A N 1
ATOM 1434 C CA . GLY A 1 195 ? -8.172 11.294 -6.118 1.00 70.69 195 GLY A CA 1
ATOM 1435 C C . GLY A 1 195 ? -7.554 12.336 -7.033 1.00 70.69 195 GLY A C 1
ATOM 1436 O O . GLY A 1 195 ? -6.897 13.275 -6.582 1.00 70.69 195 GLY A O 1
ATOM 1437 N N . ASP A 1 196 ? -7.791 12.187 -8.326 1.00 66.56 196 ASP A N 1
ATOM 1438 C CA . ASP A 1 196 ? -7.603 13.249 -9.299 1.00 66.56 196 ASP A CA 1
ATOM 1439 C C . ASP A 1 196 ? -8.730 14.299 -9.198 1.00 66.56 196 ASP A C 1
ATOM 1441 O O . ASP A 1 196 ? -9.611 14.241 -8.335 1.00 66.56 196 ASP A O 1
ATOM 1445 N N . SER A 1 197 ? -8.722 15.285 -10.098 1.00 53.19 197 SER A N 1
ATOM 1446 C CA . SER A 1 197 ? -9.765 16.320 -10.167 1.00 53.19 197 SER A CA 1
ATOM 1447 C C . SER A 1 197 ? -11.169 15.779 -10.475 1.00 53.19 197 SER A C 1
ATOM 1449 O O . SER A 1 197 ? -12.141 16.521 -10.347 1.00 53.19 197 SER A O 1
ATOM 1451 N N . THR A 1 198 ? -11.288 14.510 -10.870 1.00 55.56 198 THR A N 1
ATOM 1452 C CA . THR A 1 198 ? -12.547 13.791 -11.100 1.00 55.56 198 THR A CA 1
ATOM 1453 C C . THR A 1 198 ? -12.925 12.871 -9.933 1.00 55.56 198 THR A C 1
ATOM 1455 O O . THR A 1 198 ? -13.996 12.271 -9.949 1.00 55.56 198 THR A O 1
ATOM 1458 N N . GLY A 1 199 ? -12.078 12.791 -8.900 1.00 57.06 199 GLY A N 1
ATOM 1459 C CA . GLY A 1 199 ? -12.230 11.891 -7.759 1.00 57.06 199 GLY A CA 1
ATOM 1460 C C . GLY A 1 199 ? -11.764 10.458 -8.029 1.00 57.06 199 GLY A C 1
ATOM 1461 O O . GLY A 1 199 ? -11.877 9.618 -7.139 1.00 57.06 199 GLY A O 1
ATOM 1462 N N . ALA A 1 200 ? -11.229 10.161 -9.218 1.00 60.12 200 ALA A N 1
ATOM 1463 C CA . ALA A 1 200 ? -10.682 8.850 -9.534 1.00 60.12 200 ALA A CA 1
ATOM 1464 C C . ALA A 1 200 ? -9.251 8.734 -8.981 1.00 60.12 200 ALA A C 1
ATOM 1466 O O . ALA A 1 200 ? -8.442 9.637 -9.196 1.00 60.12 200 ALA A O 1
ATOM 1467 N N . PRO A 1 201 ? -8.902 7.652 -8.272 1.00 64.19 201 PRO A N 1
ATOM 1468 C CA . PRO A 1 201 ? -7.549 7.491 -7.767 1.00 64.19 201 PRO A CA 1
ATOM 1469 C C . PRO A 1 201 ? -6.536 7.377 -8.922 1.00 64.19 201 PRO A C 1
ATOM 1471 O O . PRO A 1 201 ? -6.728 6.538 -9.810 1.00 64.19 201 PRO A O 1
ATOM 1474 N N . PRO A 1 202 ? -5.464 8.198 -8.975 1.00 77.31 202 PRO A N 1
ATOM 1475 C CA . PRO A 1 202 ? -4.489 8.121 -10.039 1.00 77.31 202 PRO A CA 1
ATOM 1476 C C . PRO A 1 202 ? -3.692 6.827 -9.880 1.00 77.31 202 PRO A C 1
ATOM 1478 O O . PRO A 1 202 ? -3.069 6.566 -8.848 1.00 77.31 202 PRO A O 1
ATOM 1481 N N . VAL A 1 203 ? -3.695 6.027 -10.943 1.00 90.31 203 VAL A N 1
ATOM 1482 C CA . VAL A 1 203 ? -2.823 4.862 -11.071 1.00 90.31 203 VAL A CA 1
ATOM 1483 C C . VAL A 1 203 ? -1.547 5.308 -11.774 1.00 90.31 203 VAL A C 1
ATOM 1485 O O . VAL A 1 203 ? -1.567 5.647 -12.958 1.00 90.31 203 VAL A O 1
ATOM 1488 N N . LEU A 1 204 ? -0.428 5.319 -11.049 1.00 92.62 204 LEU A N 1
ATOM 1489 C CA . LEU A 1 204 ? 0.875 5.683 -11.601 1.00 92.62 204 LEU A CA 1
ATOM 1490 C C . LEU A 1 204 ? 1.624 4.428 -12.038 1.00 92.62 204 LEU A C 1
ATOM 1492 O O . LEU A 1 204 ? 1.944 3.564 -11.226 1.00 92.62 204 LEU A O 1
ATOM 1496 N N . ALA A 1 205 ? 1.915 4.328 -13.331 1.00 95.50 205 ALA A N 1
ATOM 1497 C CA . ALA A 1 205 ? 2.748 3.256 -13.853 1.00 95.50 205 ALA A CA 1
ATOM 1498 C C . ALA A 1 205 ? 4.237 3.530 -13.581 1.00 95.50 205 ALA A C 1
ATOM 1500 O O . ALA A 1 205 ? 4.668 4.682 -13.522 1.00 95.50 205 ALA A O 1
ATOM 1501 N N . GLY A 1 206 ? 5.030 2.468 -13.465 1.00 95.75 206 GLY A N 1
ATOM 1502 C CA . GLY A 1 206 ? 6.477 2.559 -13.314 1.00 95.75 206 GLY A CA 1
ATOM 1503 C C . GLY A 1 206 ? 7.200 1.254 -13.625 1.00 95.75 206 GLY A C 1
ATOM 1504 O O . GLY A 1 206 ? 6.586 0.234 -13.951 1.00 95.75 206 GLY A O 1
ATOM 1505 N N . THR A 1 207 ? 8.525 1.290 -13.520 1.00 96.38 207 THR A N 1
ATOM 1506 C CA . THR A 1 207 ? 9.413 0.131 -13.664 1.00 96.38 207 THR A CA 1
ATOM 1507 C C . THR A 1 207 ? 10.238 -0.044 -12.398 1.00 96.38 207 THR A C 1
ATOM 1509 O O . THR A 1 207 ? 10.854 0.908 -11.923 1.00 96.38 207 THR A O 1
ATOM 1512 N N . VAL A 1 208 ? 10.315 -1.265 -11.880 1.00 96.56 208 VAL A N 1
ATOM 1513 C CA . VAL A 1 208 ? 11.233 -1.611 -10.791 1.00 96.56 208 VAL A CA 1
ATOM 1514 C C . VAL A 1 208 ? 12.671 -1.489 -11.288 1.00 96.56 208 VAL A C 1
ATOM 1516 O O . VAL A 1 208 ? 13.070 -2.165 -12.231 1.00 96.56 208 VAL A O 1
ATOM 1519 N N . GLN A 1 209 ? 13.450 -0.619 -10.655 1.00 94.56 209 GLN A N 1
ATOM 1520 C CA . GLN A 1 209 ? 14.858 -0.395 -10.968 1.00 94.56 209 GLN A CA 1
ATOM 1521 C C . GLN A 1 209 ? 15.752 -1.366 -10.194 1.00 94.56 209 GLN A C 1
ATOM 1523 O O . GLN A 1 209 ? 16.675 -1.948 -10.755 1.00 94.56 209 GLN A O 1
ATOM 1528 N N . SER A 1 210 ? 15.504 -1.533 -8.895 1.00 93.06 210 SER A N 1
ATOM 1529 C CA . SER A 1 210 ? 16.301 -2.413 -8.045 1.00 93.06 210 SER A CA 1
ATOM 1530 C C . SER A 1 210 ? 15.482 -2.965 -6.885 1.00 93.06 210 SER A C 1
ATOM 1532 O O . SER A 1 210 ? 14.476 -2.393 -6.465 1.00 93.06 210 SER A O 1
ATOM 1534 N N . VAL A 1 211 ? 15.917 -4.119 -6.388 1.00 93.19 211 VAL A N 1
ATOM 1535 C CA . VAL A 1 211 ? 15.276 -4.847 -5.293 1.00 93.19 211 VAL A CA 1
ATOM 1536 C C . VAL A 1 211 ? 16.371 -5.308 -4.348 1.00 93.19 211 VAL A C 1
ATOM 1538 O O . VAL A 1 211 ? 17.362 -5.899 -4.783 1.00 93.19 211 VAL A O 1
ATOM 1541 N N . SER A 1 212 ? 16.203 -5.031 -3.062 1.00 91.62 212 SER A N 1
ATOM 1542 C CA . SER A 1 212 ? 17.076 -5.508 -1.996 1.00 91.62 212 SER A CA 1
ATOM 1543 C C . SER A 1 212 ? 16.248 -6.157 -0.886 1.00 91.62 212 SER A C 1
ATOM 1545 O O . SER A 1 212 ? 15.021 -6.205 -0.943 1.00 91.62 212 SER A O 1
ATOM 1547 N N . ALA A 1 213 ? 16.929 -6.651 0.148 1.00 88.38 213 ALA A N 1
ATOM 1548 C CA . ALA A 1 213 ? 16.262 -7.134 1.352 1.00 88.38 213 ALA A CA 1
ATOM 1549 C C . ALA A 1 213 ? 15.592 -6.012 2.168 1.00 88.38 213 ALA A C 1
ATOM 1551 O O . ALA A 1 213 ? 14.781 -6.325 3.029 1.00 88.38 213 ALA A O 1
ATOM 1552 N N . THR A 1 214 ? 15.945 -4.741 1.932 1.00 89.00 214 THR A N 1
ATOM 1553 C CA . THR A 1 214 ? 15.497 -3.594 2.740 1.00 89.00 214 THR A CA 1
ATOM 1554 C C . THR A 1 214 ? 14.540 -2.657 2.007 1.00 89.00 214 THR A C 1
ATOM 1556 O O . THR A 1 214 ? 13.820 -1.904 2.653 1.00 89.00 214 THR A O 1
ATOM 1559 N N . ALA A 1 215 ? 14.540 -2.666 0.670 1.00 90.56 215 ALA A N 1
ATOM 1560 C CA . ALA A 1 215 ? 13.737 -1.753 -0.133 1.00 90.56 215 ALA A CA 1
ATOM 1561 C C . ALA A 1 215 ? 13.531 -2.254 -1.569 1.00 90.56 215 ALA A C 1
ATOM 1563 O O . ALA A 1 215 ? 14.332 -3.015 -2.123 1.00 90.56 215 ALA A O 1
ATOM 1564 N N . VAL A 1 216 ? 12.477 -1.738 -2.197 1.00 92.88 216 VAL A N 1
ATOM 1565 C CA . VAL A 1 216 ? 12.241 -1.811 -3.639 1.00 92.88 216 VAL A CA 1
ATOM 1566 C C . VAL A 1 216 ? 12.303 -0.392 -4.182 1.00 92.88 216 VAL A C 1
ATOM 1568 O O . VAL A 1 216 ? 11.563 0.476 -3.729 1.00 92.88 216 VAL A O 1
ATOM 1571 N N . TRP A 1 217 ? 13.157 -0.160 -5.173 1.00 94.00 217 TRP A N 1
ATOM 1572 C CA . TRP A 1 217 ? 13.237 1.121 -5.864 1.00 94.00 217 TRP A CA 1
ATOM 1573 C C . TRP A 1 217 ? 12.583 0.992 -7.228 1.00 94.00 217 TRP A C 1
ATOM 1575 O O . TRP A 1 217 ? 12.961 0.136 -8.031 1.00 94.00 217 TRP A O 1
ATOM 1585 N N . ALA A 1 218 ? 11.613 1.855 -7.506 1.00 94.19 218 ALA A N 1
ATOM 1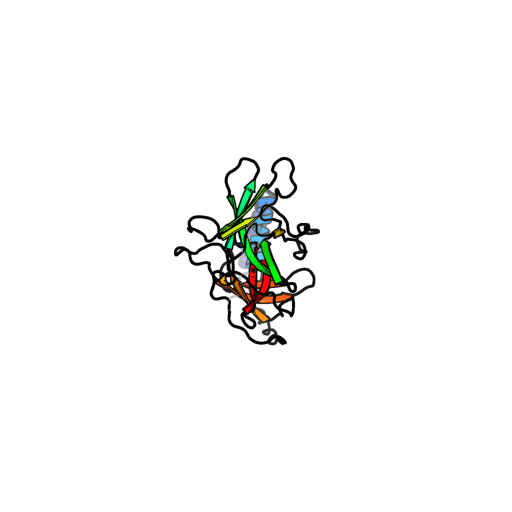586 C CA . ALA A 1 218 ? 10.919 1.889 -8.780 1.00 94.19 218 ALA A CA 1
ATOM 1587 C C . ALA A 1 218 ? 10.926 3.307 -9.357 1.00 94.19 218 ALA A C 1
ATOM 1589 O O . ALA A 1 218 ? 10.708 4.291 -8.652 1.00 94.19 218 ALA A O 1
ATOM 1590 N N . LEU A 1 219 ? 11.177 3.399 -10.659 1.00 94.56 219 LEU A N 1
ATOM 1591 C CA . LEU A 1 219 ? 11.089 4.634 -11.420 1.00 94.56 219 LEU A CA 1
ATOM 1592 C C . LEU A 1 219 ? 9.660 4.780 -11.941 1.00 94.56 219 LEU A C 1
ATOM 1594 O O . LEU A 1 219 ? 9.206 3.950 -12.729 1.00 94.56 219 LEU A O 1
ATOM 1598 N N . MET A 1 220 ? 8.955 5.813 -11.488 1.00 94.38 220 MET A N 1
ATOM 1599 C CA . MET A 1 220 ? 7.598 6.108 -11.949 1.00 94.38 220 MET A CA 1
ATOM 1600 C C . MET A 1 220 ? 7.630 6.856 -13.284 1.00 94.38 220 MET A C 1
ATOM 1602 O O . MET A 1 220 ? 8.483 7.715 -13.502 1.00 94.38 220 MET A O 1
ATOM 1606 N N . ASP A 1 221 ? 6.675 6.553 -14.161 1.00 92.81 221 ASP A N 1
ATOM 1607 C CA . ASP A 1 221 ? 6.516 7.220 -15.457 1.00 92.81 221 ASP A CA 1
ATOM 1608 C C . ASP A 1 221 ? 5.927 8.637 -15.304 1.00 92.81 221 ASP A C 1
ATOM 1610 O O . ASP A 1 221 ? 6.077 9.479 -16.190 1.00 92.81 221 ASP A O 1
ATOM 1614 N N . GLY A 1 222 ? 5.229 8.887 -14.191 1.00 88.06 222 GLY A N 1
ATOM 1615 C CA . GLY A 1 222 ? 4.587 10.157 -13.856 1.00 88.06 222 GLY A CA 1
ATOM 1616 C C . GLY A 1 222 ? 5.147 10.800 -12.587 1.00 88.06 222 GLY A C 1
ATOM 1617 O O . GLY A 1 222 ? 5.992 10.237 -11.890 1.00 88.06 222 GLY A O 1
ATOM 1618 N N . SER A 1 223 ? 4.656 12.000 -12.273 1.00 84.75 223 SER A N 1
ATOM 1619 C CA . SER A 1 223 ? 5.037 12.716 -11.055 1.00 84.75 223 SER A CA 1
ATOM 1620 C C . SER A 1 223 ? 4.484 12.021 -9.814 1.00 84.75 223 SER A C 1
ATOM 1622 O O . SER A 1 223 ? 3.273 11.950 -9.616 1.00 84.75 223 SER A O 1
ATOM 1624 N N . LEU A 1 224 ? 5.390 11.552 -8.961 1.00 83.56 224 LEU A N 1
ATOM 1625 C CA . LEU A 1 224 ? 5.062 11.088 -7.620 1.00 83.56 224 LEU A CA 1
ATOM 1626 C C . LEU A 1 224 ? 4.828 12.301 -6.706 1.00 83.56 224 LEU A C 1
ATOM 1628 O O . LEU A 1 224 ? 5.576 13.279 -6.784 1.00 83.56 224 LEU A O 1
ATOM 1632 N N . TYR A 1 225 ? 3.830 12.228 -5.822 1.00 84.19 225 TYR A N 1
ATOM 1633 C CA . TYR A 1 225 ? 3.639 13.181 -4.724 1.00 84.19 225 TYR A CA 1
ATOM 1634 C C . TYR A 1 225 ? 3.976 12.497 -3.390 1.00 84.19 225 TYR A C 1
ATOM 1636 O O . TYR A 1 225 ? 3.101 11.871 -2.786 1.00 84.19 225 TYR A O 1
ATOM 1644 N N . PRO A 1 226 ? 5.234 12.592 -2.913 1.00 75.19 226 PRO A N 1
ATOM 1645 C CA . PRO A 1 226 ? 5.676 11.841 -1.739 1.00 75.19 226 PRO A CA 1
ATOM 1646 C C . PRO A 1 226 ? 4.866 12.158 -0.480 1.00 75.19 226 PRO A C 1
ATOM 1648 O O . PRO A 1 226 ? 4.610 11.275 0.319 1.00 75.19 226 PRO A O 1
ATOM 1651 N N . GLY A 1 227 ? 4.403 13.404 -0.328 1.00 76.88 227 GLY A N 1
ATOM 1652 C CA . GLY A 1 227 ? 3.677 13.852 0.865 1.00 76.88 227 GLY A CA 1
ATOM 1653 C C . GLY A 1 227 ? 2.240 13.339 1.006 1.00 76.88 227 GLY A C 1
ATOM 1654 O O . GLY A 1 227 ? 1.577 13.717 1.963 1.00 76.88 227 GLY A O 1
ATOM 1655 N N . GLY A 1 228 ? 1.732 12.538 0.065 1.00 84.75 228 GLY A N 1
ATOM 1656 C CA . GLY A 1 228 ? 0.362 12.016 0.146 1.00 84.75 228 GLY A CA 1
ATOM 1657 C C . GLY A 1 228 ? 0.155 10.626 -0.445 1.00 84.75 228 GLY A C 1
ATOM 1658 O O . GLY A 1 228 ? -0.944 10.096 -0.336 1.00 84.75 228 GLY A O 1
ATOM 1659 N N . MET A 1 229 ? 1.170 10.037 -1.080 1.00 92.06 229 MET A N 1
ATOM 1660 C CA . MET A 1 229 ? 1.075 8.699 -1.677 1.00 92.06 229 MET A CA 1
ATOM 1661 C C . MET A 1 229 ? 1.654 7.591 -0.788 1.00 92.06 229 MET A C 1
ATOM 1663 O O . MET A 1 229 ? 1.504 6.422 -1.141 1.00 92.06 229 MET A O 1
ATOM 1667 N N . SER A 1 230 ? 2.268 7.927 0.349 1.00 92.69 230 SER A N 1
ATOM 1668 C CA . SER A 1 230 ? 2.725 6.951 1.344 1.00 92.69 230 SER A CA 1
ATOM 1669 C C . SER A 1 230 ? 1.601 5.999 1.743 1.00 92.69 230 SER A C 1
ATOM 1671 O O . SER A 1 230 ? 0.482 6.443 1.983 1.00 92.69 230 SER A O 1
ATOM 1673 N N . GLY A 1 231 ? 1.884 4.704 1.780 1.00 94.62 231 GLY A N 1
ATOM 1674 C CA . GLY A 1 231 ? 0.933 3.636 2.078 1.00 94.62 231 GLY A CA 1
ATOM 1675 C C . GLY A 1 231 ? 0.158 3.114 0.865 1.00 94.62 231 GLY A C 1
ATOM 1676 O O . GLY A 1 231 ? -0.608 2.159 0.982 1.00 94.62 231 GLY A O 1
ATOM 1677 N N . SER A 1 232 ? 0.364 3.682 -0.328 1.00 96.06 232 SER A N 1
ATOM 1678 C CA . SER A 1 232 ? -0.279 3.191 -1.557 1.00 96.06 232 SER A CA 1
ATOM 1679 C C . SER A 1 232 ? 0.262 1.806 -1.949 1.00 96.06 232 SER A C 1
ATOM 1681 O O . SER A 1 232 ? 1.481 1.608 -1.942 1.00 96.06 232 SER A O 1
ATOM 1683 N N . PRO A 1 233 ? -0.589 0.843 -2.351 1.00 96.81 233 PRO A N 1
ATOM 1684 C CA . PRO A 1 233 ? -0.120 -0.462 -2.797 1.00 96.81 233 PRO A CA 1
ATOM 1685 C C . PRO A 1 233 ? 0.613 -0.368 -4.137 1.00 96.81 233 PRO A C 1
ATOM 1687 O O . PRO A 1 233 ? 0.137 0.248 -5.098 1.00 96.81 233 PRO A O 1
ATOM 1690 N N . LEU A 1 234 ? 1.746 -1.065 -4.213 1.00 96.88 234 LEU A N 1
ATOM 1691 C CA . LEU A 1 234 ? 2.489 -1.304 -5.441 1.00 96.88 234 LEU A CA 1
ATOM 1692 C C . LEU A 1 234 ? 2.096 -2.670 -6.009 1.00 96.88 234 LEU A C 1
ATOM 1694 O O . LEU A 1 234 ? 2.298 -3.707 -5.375 1.00 96.88 234 LEU A O 1
ATOM 1698 N N . VAL A 1 235 ? 1.537 -2.678 -7.214 1.00 97.75 235 VAL A N 1
ATOM 1699 C CA . VAL A 1 235 ? 0.957 -3.864 -7.857 1.00 97.75 235 VAL A CA 1
ATOM 1700 C C . VAL A 1 235 ? 1.743 -4.221 -9.111 1.00 97.75 235 VAL A C 1
ATOM 1702 O O . VAL A 1 235 ? 2.038 -3.357 -9.934 1.00 97.75 235 VAL A O 1
ATOM 1705 N N . SER A 1 236 ? 2.050 -5.500 -9.305 1.00 97.81 236 SER A N 1
ATOM 1706 C CA . SER A 1 236 ? 2.628 -5.987 -10.560 1.00 97.81 236 SER A CA 1
ATOM 1707 C C . SER A 1 236 ? 1.631 -5.844 -11.710 1.00 97.81 236 SER A C 1
ATOM 1709 O O . SER A 1 236 ? 0.516 -6.360 -11.640 1.00 97.81 236 SER A O 1
ATOM 1711 N N . GLN A 1 237 ? 2.042 -5.231 -12.824 1.00 97.00 237 GLN A N 1
ATOM 1712 C CA . GLN A 1 237 ? 1.219 -5.192 -14.042 1.00 97.00 237 GLN A CA 1
ATOM 1713 C C . GLN A 1 237 ? 1.126 -6.548 -14.748 1.00 97.00 237 GLN A C 1
ATOM 1715 O O . GLN A 1 237 ? 0.312 -6.721 -15.656 1.00 97.00 237 GLN A O 1
ATOM 1720 N N . TYR A 1 238 ? 1.961 -7.509 -14.353 1.00 96.38 238 TYR A N 1
ATOM 1721 C CA . TYR A 1 238 ? 1.923 -8.854 -14.898 1.00 96.38 238 TYR A CA 1
ATOM 1722 C C . TYR A 1 238 ? 0.984 -9.766 -14.094 1.00 96.38 238 TYR A C 1
ATOM 1724 O O . TYR A 1 238 ? 0.133 -10.427 -14.690 1.00 96.38 238 TYR A O 1
ATOM 1732 N N . THR A 1 239 ? 1.108 -9.815 -12.763 1.00 97.19 239 THR A N 1
ATOM 1733 C CA . THR A 1 239 ? 0.266 -10.701 -11.931 1.00 97.19 239 THR A CA 1
ATOM 1734 C C . THR A 1 239 ? -1.035 -10.046 -11.479 1.00 97.19 239 THR A C 1
ATOM 1736 O O . THR A 1 239 ? -1.977 -10.755 -11.137 1.00 97.19 239 THR A O 1
ATOM 1739 N N . GLY A 1 240 ? -1.105 -8.712 -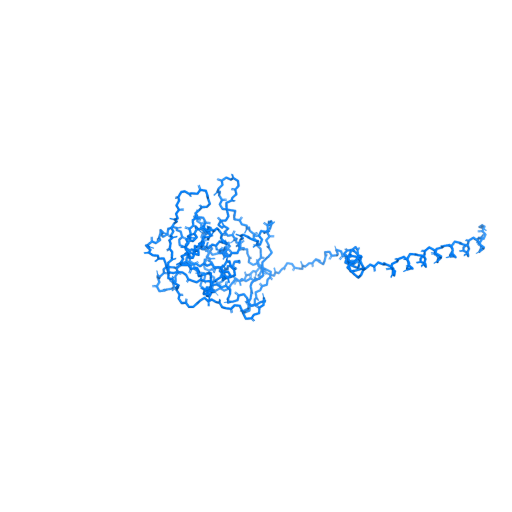11.458 1.00 96.81 240 GLY A N 1
ATOM 1740 C CA . GLY A 1 240 ? -2.217 -7.984 -10.848 1.00 96.81 240 GLY A CA 1
ATOM 1741 C C . GLY A 1 240 ? -2.238 -8.048 -9.319 1.00 96.81 240 GLY A C 1
ATOM 1742 O O . GLY A 1 240 ? -3.247 -7.705 -8.708 1.00 96.81 240 GLY A O 1
ATOM 1743 N N . GLN A 1 241 ? -1.148 -8.503 -8.696 1.00 97.56 241 GLN A N 1
ATOM 1744 C CA . GLN A 1 241 ? -1.043 -8.731 -7.254 1.00 97.56 241 GLN A CA 1
ATOM 1745 C C . GLN A 1 241 ? -0.063 -7.755 -6.596 1.00 97.56 241 GLN A C 1
ATOM 1747 O O . GLN A 1 241 ? 0.810 -7.181 -7.255 1.00 97.56 241 GLN A O 1
ATOM 1752 N N . VAL A 1 242 ? -0.234 -7.547 -5.290 1.00 97.56 242 VAL A N 1
ATOM 1753 C CA . VAL A 1 242 ? 0.570 -6.605 -4.500 1.00 97.56 242 VAL A CA 1
ATOM 1754 C C . VAL A 1 242 ? 1.971 -7.164 -4.300 1.00 97.56 242 VAL A C 1
ATOM 1756 O O . VAL A 1 242 ? 2.135 -8.256 -3.761 1.00 97.56 242 VAL A O 1
ATOM 1759 N N . VAL A 1 243 ? 2.970 -6.388 -4.703 1.00 96.88 243 VAL A N 1
ATOM 1760 C CA . VAL A 1 243 ? 4.404 -6.697 -4.580 1.00 96.88 243 VAL A CA 1
ATOM 1761 C C . VAL A 1 243 ? 5.126 -5.739 -3.624 1.00 96.88 243 VAL A C 1
ATOM 1763 O O . VAL A 1 243 ? 6.317 -5.896 -3.375 1.00 96.88 243 VAL A O 1
ATOM 1766 N N . GLY A 1 244 ? 4.426 -4.734 -3.092 1.00 95.44 244 GLY A N 1
ATOM 1767 C CA . GLY A 1 244 ? 4.979 -3.780 -2.136 1.00 95.44 244 GLY A CA 1
ATOM 1768 C C . GLY A 1 244 ? 4.003 -2.667 -1.764 1.00 95.44 244 GLY A C 1
ATOM 1769 O O . GLY A 1 244 ? 2.822 -2.707 -2.110 1.00 95.44 244 GLY A O 1
ATOM 1770 N N . MET A 1 245 ? 4.529 -1.662 -1.074 1.00 95.06 245 MET A N 1
ATOM 1771 C CA . MET A 1 245 ? 3.840 -0.450 -0.635 1.00 95.06 245 MET A CA 1
ATOM 1772 C C . MET A 1 245 ? 4.807 0.730 -0.801 1.00 95.06 245 MET A C 1
ATOM 1774 O O . MET A 1 245 ? 6.017 0.525 -0.673 1.00 95.06 245 MET A O 1
ATOM 1778 N N . ALA A 1 246 ? 4.290 1.910 -1.148 1.00 92.50 246 ALA A N 1
ATOM 1779 C CA . ALA A 1 246 ? 5.070 3.149 -1.239 1.00 92.50 246 ALA A CA 1
ATOM 1780 C C . ALA A 1 246 ? 5.193 3.881 0.097 1.00 92.50 246 ALA A C 1
ATOM 1782 O O . ALA A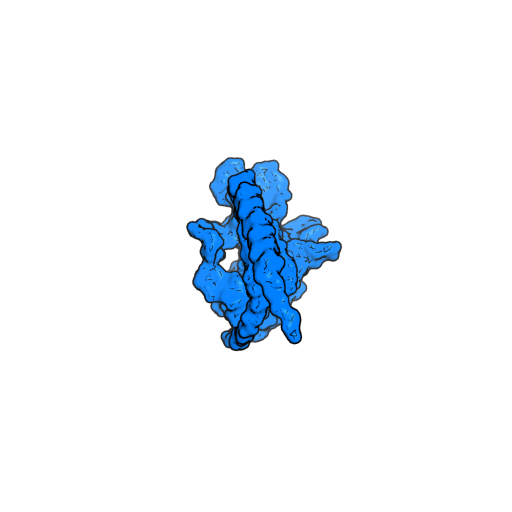 1 246 ? 4.277 3.733 0.934 1.00 92.50 246 ALA A O 1
#

Nearest PDB structures (foldseek):
  2as9-assembly2_B  TM=6.506E-01  e=1.715E-04  Staphylococcus aureus
  2dpy-assembly2_B  TM=7.809E-01  e=2.286E+00  Salmonella enterica subsp. enterica serovar Typhimurium
  8u1h-assembly1_E  TM=7.000E-01  e=2.848E+00  Bacillus sp. PS3
  4xd7-assembly1_F  TM=6.855E-01  e=9.529E+00  Bacillus sp. PS3
  9avj-assembly1_E  TM=6.604E-01  e=9.529E+00  Bacillus sp. PS3

pLDDT: mean 85.71, std 12.81, range [46.97, 98.25]

Foldseek 3Di:
DDDDDVVVVVVVVVVVVVVVVVVVVVLVPDDPVVVVVVVVVVCVVPPPPPVPVPPQDPADDDPDAFDAAQPDLQKWWKWWDWPPGDIDTQAIWAWEQDPVRAIKIKFFQVSCVCDVPPVTHTQKMFTHQPPDPDGQFMFRDWPDDQFDDPDPQQQVRGMTITHTPDDGDPSRYFYADPVQADDAQFKKWFRANDADPVSRTDIWIWGFHDDDPRDTDIDTPDDDDVRHRGHTFIATNGHSHGNDTD

Secondary structure (DSSP, 8-state):
-PPP-HHHHHHHHHHHHHHHHHHHHHHTTS-HHHHHHHHHHHHHHHS-------PPPPPP---SPP-PPPSS-SSEEEEEEETTSPPEEEEEEEEEE-TTS-EEEEE-SGGGTTTT-TTS-EEEEEEE-TT-SS-SEEESEESSPPP--SSTT-GGG--EEEE-SSPPPGGGEE-B-TT-S--TT-EEEEE-SS--TTSPPPEEEEEEEEE-SS-EEEEESS---HHHHTTPEEEETTT-SEEEE-